Protein AF-A0A4U2ECN3-F1 (afdb_monomer)

Structure (mmCIF, N/CA/C/O backbone):
data_AF-A0A4U2ECN3-F1
#
_entry.id   AF-A0A4U2ECN3-F1
#
loop_
_atom_site.group_PDB
_atom_site.id
_atom_site.type_symbol
_atom_site.label_atom_id
_atom_site.label_alt_id
_atom_site.label_comp_id
_atom_site.label_asym_id
_atom_site.label_entity_id
_atom_site.label_seq_id
_atom_site.pdbx_PDB_ins_code
_atom_site.Cartn_x
_atom_site.Cartn_y
_atom_site.Cartn_z
_atom_site.occupancy
_atom_site.B_iso_or_equiv
_atom_site.auth_seq_id
_atom_site.auth_comp_id
_atom_site.auth_asym_id
_atom_site.auth_atom_id
_atom_site.pdbx_PDB_model_num
ATOM 1 N N . MET A 1 1 ? 74.979 29.745 -3.596 1.00 31.25 1 MET A N 1
ATOM 2 C CA . MET A 1 1 ? 74.122 30.953 -3.671 1.00 31.25 1 MET A CA 1
ATOM 3 C C . MET A 1 1 ? 73.117 30.755 -4.793 1.00 31.25 1 MET A C 1
ATOM 5 O O . MET A 1 1 ? 73.526 30.569 -5.924 1.00 31.25 1 MET A O 1
ATOM 9 N N . LYS A 1 2 ? 71.854 30.527 -4.416 1.00 28.97 2 LYS A N 1
ATOM 10 C CA . LYS A 1 2 ? 70.699 31.425 -4.643 1.00 28.97 2 LYS A CA 1
ATOM 11 C C . LYS A 1 2 ? 70.039 31.197 -6.013 1.00 28.97 2 LYS A C 1
ATOM 13 O O . LYS A 1 2 ? 70.535 31.645 -7.031 1.00 28.97 2 LYS A O 1
ATOM 18 N N . THR A 1 3 ? 69.027 30.326 -6.044 1.00 40.88 3 THR A N 1
ATOM 19 C CA . THR A 1 3 ? 67.584 30.678 -6.049 1.00 40.88 3 THR A CA 1
ATOM 20 C C . THR A 1 3 ? 67.159 31.449 -7.289 1.00 40.88 3 THR A C 1
ATOM 22 O O . THR A 1 3 ? 67.444 32.640 -7.377 1.00 40.88 3 THR A O 1
ATOM 25 N N . LYS A 1 4 ? 66.391 30.783 -8.158 1.00 36.22 4 LYS A N 1
ATOM 26 C CA . LYS A 1 4 ? 65.124 31.260 -8.740 1.00 36.22 4 LYS A CA 1
ATOM 27 C C . LYS A 1 4 ? 64.645 30.231 -9.764 1.00 36.22 4 LYS A C 1
ATOM 29 O O . LYS A 1 4 ? 65.172 30.183 -10.861 1.00 36.22 4 LYS A O 1
ATOM 34 N N . SER A 1 5 ? 63.704 29.396 -9.337 1.00 35.25 5 SER A N 1
ATOM 35 C CA . SER A 1 5 ? 62.614 28.838 -10.152 1.00 35.25 5 SER A CA 1
ATOM 36 C C . SER A 1 5 ? 61.698 28.072 -9.202 1.00 35.25 5 SER A C 1
ATOM 38 O O . SER A 1 5 ? 61.620 26.851 -9.197 1.00 35.25 5 SER A O 1
ATOM 40 N N . LEU A 1 6 ? 61.077 28.831 -8.303 1.00 42.25 6 LEU A N 1
ATOM 41 C CA . LEU A 1 6 ? 59.867 28.427 -7.607 1.00 42.25 6 LEU A CA 1
ATOM 42 C C . LEU A 1 6 ? 58.806 29.428 -8.062 1.00 42.25 6 LEU A C 1
ATOM 44 O O . LEU A 1 6 ? 59.122 30.612 -8.188 1.00 42.25 6 LEU A O 1
ATOM 48 N N . ILE A 1 7 ? 57.576 28.948 -8.227 1.00 46.00 7 ILE A N 1
ATOM 49 C CA . ILE A 1 7 ? 56.380 29.683 -8.662 1.00 46.00 7 ILE A CA 1
ATOM 50 C C . ILE A 1 7 ? 56.264 29.759 -10.191 1.00 46.00 7 ILE A C 1
ATOM 52 O O . ILE A 1 7 ? 56.734 30.699 -10.813 1.00 46.00 7 ILE A O 1
ATOM 56 N N . ILE A 1 8 ? 55.678 28.713 -10.780 1.00 40.59 8 ILE A N 1
ATOM 57 C CA . ILE A 1 8 ? 54.513 28.708 -11.695 1.00 40.59 8 ILE A CA 1
ATOM 58 C C . ILE A 1 8 ? 54.274 27.216 -11.994 1.00 40.59 8 ILE A C 1
ATOM 60 O O . ILE A 1 8 ? 54.679 26.706 -13.024 1.00 40.59 8 ILE A O 1
ATOM 64 N N . PHE A 1 9 ? 53.739 26.460 -11.031 1.00 38.44 9 PHE A N 1
ATOM 65 C CA . PHE A 1 9 ? 53.219 25.098 -11.273 1.00 38.44 9 PHE A CA 1
ATOM 66 C C . PHE A 1 9 ? 52.213 24.686 -10.186 1.00 38.44 9 PHE A C 1
ATOM 68 O O . PHE A 1 9 ? 52.153 23.540 -9.760 1.00 38.44 9 PHE A O 1
ATOM 75 N N . SER A 1 10 ? 51.423 25.642 -9.691 1.00 40.81 10 SER A N 1
ATOM 76 C CA . SER A 1 10 ? 50.439 25.378 -8.630 1.00 40.81 10 SER A CA 1
ATOM 77 C C . SER A 1 10 ? 49.093 26.070 -8.843 1.00 40.81 10 SER A C 1
ATOM 79 O O . SER A 1 10 ? 48.344 26.243 -7.890 1.00 40.81 10 SER A O 1
ATOM 81 N N . THR A 1 11 ? 48.762 26.465 -10.074 1.00 39.91 11 THR A N 1
ATOM 82 C CA . THR A 1 11 ? 47.461 27.091 -10.385 1.00 39.91 11 THR A CA 1
ATOM 83 C C . THR A 1 11 ? 46.697 26.424 -11.527 1.00 39.91 11 THR A C 1
ATOM 85 O O . THR A 1 11 ? 45.635 26.913 -11.890 1.00 39.91 11 THR A O 1
ATOM 88 N N . LEU A 1 12 ? 47.170 25.288 -12.059 1.00 36.94 12 LEU A N 1
ATOM 89 C CA . LEU A 1 12 ? 46.454 24.560 -13.120 1.00 36.94 12 LEU A CA 1
ATOM 90 C C . LEU A 1 12 ? 45.978 23.151 -12.731 1.00 36.94 12 LEU A C 1
ATOM 92 O O . LEU A 1 12 ? 45.311 22.502 -13.527 1.00 36.94 12 LEU A O 1
ATOM 96 N N . SER A 1 13 ? 46.248 22.698 -11.503 1.00 35.69 13 SER A N 1
ATOM 97 C CA . SER A 1 13 ? 45.823 21.367 -11.026 1.00 35.69 13 SER A CA 1
ATOM 98 C C . SER A 1 13 ? 44.710 21.405 -9.975 1.00 35.69 13 SER A C 1
ATOM 100 O O . SER A 1 13 ? 44.206 20.359 -9.585 1.00 35.69 13 SER A O 1
ATOM 102 N N . THR A 1 14 ? 44.280 22.590 -9.536 1.00 37.72 14 THR A N 1
ATOM 103 C CA . THR A 1 14 ? 43.125 22.771 -8.634 1.00 37.72 14 THR A CA 1
ATOM 104 C C . THR A 1 14 ? 41.839 23.171 -9.362 1.00 37.72 14 THR A C 1
ATOM 106 O O . THR A 1 14 ? 40.775 23.134 -8.757 1.00 37.72 14 THR A O 1
ATOM 109 N N . ALA A 1 15 ? 41.900 23.482 -10.662 1.00 37.03 15 ALA A N 1
ATOM 110 C CA . ALA A 1 15 ? 40.718 23.807 -11.469 1.00 37.03 15 ALA A CA 1
ATOM 111 C C . ALA A 1 15 ? 40.037 22.575 -12.105 1.00 37.03 15 ALA A C 1
ATOM 113 O O . ALA A 1 15 ? 38.880 22.659 -12.495 1.00 37.03 15 ALA A O 1
ATOM 114 N N . LEU A 1 16 ? 40.715 21.422 -12.163 1.00 38.41 16 LEU A N 1
ATOM 115 C CA . LEU A 1 16 ? 40.164 20.160 -12.694 1.00 38.41 16 LEU A CA 1
ATOM 116 C C . LEU A 1 16 ? 39.694 19.182 -11.602 1.00 38.41 16 LEU A C 1
ATOM 118 O O . LEU A 1 16 ? 39.238 18.089 -11.912 1.00 38.41 16 LEU A O 1
ATOM 122 N N . ALA A 1 17 ? 39.776 19.579 -10.328 1.00 39.16 17 ALA A N 1
ATOM 123 C CA . ALA A 1 17 ? 39.311 18.785 -9.187 1.00 39.16 17 ALA A CA 1
ATOM 124 C C . ALA A 1 17 ? 38.028 19.339 -8.529 1.00 39.16 17 ALA A C 1
ATOM 126 O O . ALA A 1 17 ? 37.612 18.835 -7.490 1.00 39.16 17 ALA A O 1
ATOM 127 N N . LEU A 1 18 ? 37.391 20.363 -9.116 1.00 34.75 18 LEU A N 1
ATOM 128 C CA . LEU A 1 18 ? 36.129 20.938 -8.619 1.00 34.75 18 LEU A CA 1
ATOM 129 C C . LEU A 1 18 ? 35.032 21.113 -9.686 1.00 34.75 18 LEU A C 1
ATOM 131 O O . LEU A 1 18 ? 33.980 21.671 -9.392 1.00 34.75 18 LEU A O 1
ATOM 135 N N . SER A 1 19 ? 35.206 20.583 -10.898 1.00 38.66 19 SER A N 1
ATOM 136 C CA . SER A 1 19 ? 34.122 20.469 -11.882 1.00 38.66 19 SER A CA 1
ATOM 137 C C . SER A 1 19 ? 33.488 19.076 -11.797 1.00 38.66 19 SER A C 1
ATOM 139 O O . SER A 1 19 ? 33.860 18.169 -12.538 1.00 38.66 19 SER A O 1
ATOM 141 N N . GLY A 1 20 ? 32.570 18.887 -10.851 1.00 32.03 20 GLY A N 1
ATOM 142 C CA . GLY A 1 20 ? 31.815 17.632 -10.729 1.00 32.03 20 GLY A CA 1
ATOM 143 C C . GLY A 1 20 ? 30.783 17.601 -9.605 1.00 32.03 20 GLY A C 1
ATOM 144 O O . GLY A 1 20 ? 29.829 16.838 -9.679 1.00 32.03 20 GLY A O 1
ATOM 145 N N . CYS A 1 21 ? 30.912 18.476 -8.607 1.00 40.09 21 CYS A N 1
ATOM 146 C CA . CYS A 1 21 ? 29.888 18.693 -7.592 1.00 40.09 21 CYS A CA 1
ATOM 147 C C . CYS A 1 21 ? 29.528 20.179 -7.572 1.00 40.09 21 CYS A C 1
ATOM 149 O O . CYS A 1 21 ? 30.417 21.016 -7.462 1.00 40.09 21 CYS A O 1
ATOM 151 N N . THR A 1 22 ? 28.227 20.474 -7.636 1.00 28.53 22 THR A N 1
ATOM 152 C CA . THR A 1 22 ? 27.575 21.797 -7.781 1.00 28.53 22 THR A CA 1
ATOM 153 C C . THR A 1 22 ? 27.417 22.180 -9.263 1.00 28.53 22 THR A C 1
ATOM 155 O O . THR A 1 22 ? 28.379 22.469 -9.953 1.00 28.53 22 THR A O 1
ATOM 158 N N . SER A 1 23 ? 26.241 22.093 -9.883 1.00 29.02 23 SER A N 1
ATOM 159 C CA . SER A 1 23 ? 24.933 22.573 -9.434 1.00 29.02 23 SER A CA 1
ATOM 160 C C . SER A 1 23 ? 23.792 21.834 -10.167 1.00 29.02 23 SER A C 1
ATOM 162 O O . SER A 1 23 ? 23.566 22.041 -11.349 1.00 29.02 23 SER A O 1
ATOM 164 N N . MET A 1 24 ? 23.029 20.999 -9.452 1.00 28.64 24 MET A N 1
ATOM 165 C CA . MET A 1 24 ? 21.654 20.602 -9.838 1.00 28.64 24 MET A CA 1
ATOM 166 C C . MET A 1 24 ? 20.601 21.460 -9.108 1.00 28.64 24 MET A C 1
ATOM 168 O O . MET A 1 24 ? 19.466 21.048 -8.900 1.00 28.64 24 MET A O 1
ATOM 172 N N . PHE A 1 25 ? 20.983 22.657 -8.664 1.00 34.50 25 PHE A N 1
ATOM 173 C CA . PHE A 1 25 ? 20.120 23.551 -7.892 1.00 34.50 25 PHE A CA 1
ATOM 174 C C . PHE A 1 25 ? 20.215 24.983 -8.414 1.00 34.50 25 PHE A C 1
ATOM 176 O O . PHE A 1 25 ? 20.472 25.911 -7.661 1.00 34.50 25 PHE A O 1
ATOM 183 N N . THR A 1 26 ? 20.017 25.171 -9.716 1.00 28.81 26 THR A N 1
ATOM 184 C CA . THR A 1 26 ? 19.696 26.486 -10.283 1.00 28.81 26 THR A CA 1
ATOM 185 C C . THR A 1 26 ? 18.839 26.307 -11.532 1.00 28.81 26 THR A C 1
ATOM 187 O O . THR A 1 26 ? 19.345 25.860 -12.555 1.00 28.81 26 THR A O 1
ATOM 190 N N . GLY A 1 27 ? 17.567 26.704 -11.444 1.00 28.81 27 GLY A N 1
ATOM 191 C CA . GLY A 1 27 ? 16.705 26.959 -12.601 1.00 28.81 27 GLY A CA 1
ATOM 192 C C . GLY A 1 27 ? 15.822 25.785 -13.015 1.00 28.81 27 GLY A C 1
ATOM 193 O O . GLY A 1 27 ? 16.289 24.861 -13.665 1.00 28.81 27 GLY A O 1
ATOM 194 N N . THR A 1 28 ? 14.524 25.901 -12.709 1.00 30.52 28 THR A N 1
ATOM 195 C CA . THR A 1 28 ? 13.428 24.982 -13.076 1.00 30.52 28 THR A CA 1
ATOM 196 C C . THR A 1 28 ? 13.535 23.606 -12.419 1.00 30.52 28 THR A C 1
ATOM 198 O O . THR A 1 28 ? 14.411 22.804 -12.719 1.00 30.52 28 THR A O 1
ATOM 201 N N . PHE A 1 29 ? 12.618 23.307 -11.495 1.00 34.88 29 PHE A N 1
ATOM 202 C CA . PHE A 1 29 ? 12.344 21.917 -11.157 1.00 34.88 29 PHE A CA 1
ATOM 203 C C . PHE A 1 29 ? 11.930 21.251 -12.469 1.00 34.88 29 PHE A C 1
ATOM 205 O O . PHE A 1 29 ? 10.859 21.568 -12.978 1.00 34.88 29 PHE A O 1
ATOM 212 N N . GLY A 1 30 ? 12.792 20.394 -13.023 1.00 43.12 30 GLY A N 1
ATOM 213 C CA . GLY A 1 30 ? 12.403 19.511 -14.115 1.00 43.12 30 GLY A CA 1
ATOM 214 C C . GLY A 1 30 ? 11.075 18.854 -13.775 1.00 43.12 30 GLY A C 1
ATOM 215 O O . GLY A 1 30 ? 10.840 18.558 -12.589 1.00 43.12 30 GLY A O 1
ATOM 216 N N . THR A 1 31 ? 10.192 18.709 -14.764 1.00 54.28 31 THR A N 1
ATOM 217 C CA . THR A 1 31 ? 8.839 18.191 -14.533 1.00 54.28 31 THR A CA 1
ATOM 218 C C . THR A 1 31 ? 8.907 16.874 -13.740 1.00 54.28 31 THR A C 1
ATOM 220 O O . THR A 1 31 ? 9.920 16.167 -13.729 1.00 54.28 31 THR A O 1
ATOM 223 N N . THR A 1 32 ? 7.848 16.517 -13.013 1.00 56.06 32 THR A N 1
ATOM 224 C CA . THR A 1 32 ? 7.778 15.242 -12.267 1.00 56.06 32 THR A CA 1
ATOM 225 C C . THR A 1 32 ? 8.145 14.025 -13.135 1.00 56.06 32 THR A C 1
ATOM 227 O O . THR A 1 32 ? 8.680 13.028 -12.637 1.00 56.06 32 THR A O 1
ATOM 230 N N . THR A 1 33 ? 7.969 14.163 -14.443 1.00 54.19 33 THR A N 1
ATOM 231 C CA . THR A 1 33 ? 8.369 13.231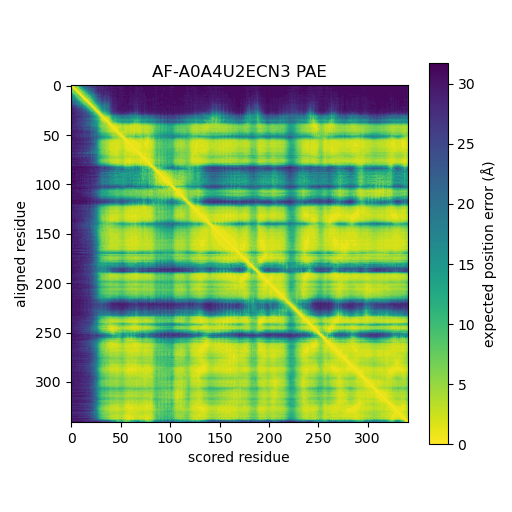 -15.486 1.00 54.19 33 THR A CA 1
ATOM 232 C C . THR A 1 33 ? 9.873 13.192 -15.747 1.00 54.19 33 THR A C 1
ATOM 234 O O . THR A 1 33 ? 10.441 12.100 -15.695 1.00 54.19 33 THR A O 1
ATOM 237 N N . GLU A 1 34 ? 10.545 14.342 -15.908 1.00 52.38 34 GLU A N 1
ATOM 238 C CA . GLU A 1 34 ? 12.015 14.413 -16.012 1.00 52.38 34 GLU A CA 1
ATOM 239 C C . GLU A 1 34 ? 12.662 13.683 -14.833 1.00 52.38 34 GLU A C 1
ATOM 241 O O . GLU A 1 34 ? 13.563 12.867 -14.997 1.00 52.38 34 GLU A O 1
ATOM 246 N N . ARG A 1 35 ? 12.141 13.889 -13.617 1.00 59.31 35 ARG A N 1
ATOM 247 C CA . ARG A 1 35 ? 12.646 13.211 -12.411 1.00 59.31 35 ARG A CA 1
ATOM 248 C C . ARG A 1 35 ? 12.380 11.709 -12.396 1.00 59.31 35 ARG A C 1
ATOM 250 O O . ARG A 1 35 ? 13.142 10.984 -11.764 1.00 59.31 35 ARG A O 1
ATOM 257 N N . THR A 1 36 ? 11.309 11.241 -13.025 1.00 61.91 36 THR A N 1
ATOM 258 C CA . THR A 1 36 ? 10.987 9.809 -13.083 1.00 61.91 36 THR A CA 1
ATOM 259 C C . THR A 1 36 ? 11.919 9.092 -14.060 1.00 61.91 36 THR A C 1
ATOM 261 O O . THR A 1 36 ? 12.448 8.037 -13.726 1.00 61.91 36 THR A O 1
ATOM 264 N N . MET A 1 37 ? 12.204 9.703 -15.214 1.00 60.62 37 MET A N 1
ATOM 265 C CA . MET A 1 37 ? 13.125 9.147 -16.211 1.00 60.62 37 MET A CA 1
ATOM 266 C C . MET A 1 37 ? 14.601 9.276 -15.809 1.00 60.62 37 MET A C 1
ATOM 268 O O . MET A 1 37 ? 15.372 8.341 -16.004 1.00 60.62 37 MET A O 1
ATOM 272 N N . LEU A 1 38 ? 15.006 10.398 -15.200 1.00 58.03 38 LEU A N 1
ATOM 273 C CA . LEU A 1 38 ? 16.389 10.622 -14.746 1.00 58.03 38 LEU A CA 1
ATOM 274 C C . LEU A 1 38 ? 16.819 9.681 -13.608 1.00 58.03 38 LEU A C 1
ATOM 276 O O . LEU A 1 38 ? 18.013 9.526 -13.372 1.00 58.03 38 LEU A O 1
ATOM 280 N N . ASN A 1 39 ? 15.862 9.065 -12.909 1.00 69.62 39 ASN A N 1
ATOM 281 C CA . ASN A 1 39 ? 16.106 8.099 -11.836 1.00 69.62 39 ASN A CA 1
ATOM 282 C C . ASN A 1 39 ? 15.745 6.662 -12.251 1.00 69.62 39 ASN A C 1
ATOM 284 O O . ASN A 1 39 ? 15.401 5.856 -11.387 1.00 69.62 39 ASN A O 1
ATOM 288 N N . ALA A 1 40 ? 15.766 6.360 -13.553 1.00 82.00 40 ALA A N 1
ATOM 289 C CA . ALA A 1 40 ? 15.573 5.004 -14.051 1.00 82.00 40 ALA A CA 1
ATOM 290 C C . ALA A 1 40 ? 16.669 4.059 -13.530 1.00 82.00 40 ALA A C 1
ATOM 292 O O . ALA A 1 40 ? 17.853 4.401 -13.556 1.00 82.00 40 ALA A O 1
ATOM 293 N N . GLU A 1 41 ? 16.276 2.866 -13.086 1.00 86.88 41 GLU A N 1
ATOM 294 C CA . GLU A 1 41 ? 17.181 1.855 -12.523 1.00 86.88 41 GLU A CA 1
ATOM 295 C C . GLU A 1 41 ? 17.118 0.535 -13.309 1.00 86.88 41 GLU A C 1
ATOM 297 O O . GLU A 1 41 ? 16.076 0.228 -13.898 1.00 86.88 41 GLU A O 1
ATOM 302 N N . PRO A 1 42 ? 18.210 -0.253 -13.338 1.00 86.25 42 PRO A N 1
ATOM 303 C CA . PRO A 1 42 ? 18.187 -1.581 -13.945 1.00 86.25 42 PRO A CA 1
ATOM 304 C C . PRO A 1 42 ? 17.255 -2.497 -13.165 1.00 86.25 42 PRO A C 1
ATOM 306 O O . PRO A 1 42 ? 17.333 -2.555 -11.939 1.00 86.25 42 PRO A O 1
ATOM 309 N N . PHE A 1 43 ? 16.401 -3.246 -13.862 1.00 87.25 43 PHE A N 1
ATOM 310 C CA . PHE A 1 43 ? 15.572 -4.257 -13.209 1.00 87.25 43 PHE A CA 1
ATOM 311 C C . PHE A 1 43 ? 16.396 -5.447 -12.687 1.00 87.25 43 PHE A C 1
ATOM 313 O O . PHE A 1 43 ? 16.009 -6.037 -11.685 1.00 87.25 43 PHE A O 1
ATOM 320 N N . GLU A 1 44 ? 17.545 -5.773 -13.288 1.00 85.56 44 GLU A N 1
ATOM 321 C CA . GLU A 1 44 ? 18.382 -6.905 -12.845 1.00 85.56 44 GLU A CA 1
ATOM 322 C C . GLU A 1 44 ? 18.775 -6.835 -11.352 1.00 85.56 44 GLU A C 1
ATOM 324 O O . GLU A 1 44 ? 18.811 -7.860 -10.678 1.00 85.56 44 GLU A O 1
ATOM 329 N N . ASP A 1 45 ? 18.959 -5.627 -10.801 1.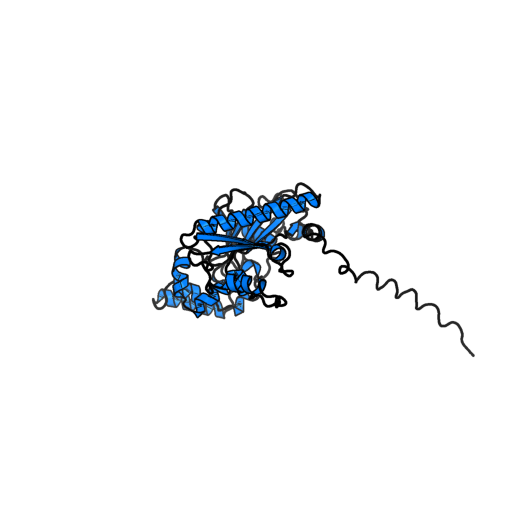00 84.44 45 ASP A N 1
ATOM 330 C CA . ASP A 1 45 ? 19.271 -5.394 -9.378 1.00 84.44 45 ASP A CA 1
ATOM 331 C C . ASP A 1 45 ? 18.094 -5.732 -8.435 1.00 84.44 45 ASP A C 1
ATOM 333 O O . ASP A 1 45 ? 18.240 -5.797 -7.205 1.00 84.44 45 ASP A O 1
ATOM 337 N N . TYR A 1 46 ? 16.910 -5.928 -9.014 1.00 85.75 46 TYR A N 1
ATOM 338 C CA . TYR A 1 46 ? 15.651 -6.215 -8.339 1.00 85.75 46 TYR A CA 1
ATOM 339 C C . TYR A 1 46 ? 15.080 -7.600 -8.674 1.00 85.75 46 TYR A C 1
ATOM 341 O O . TYR A 1 46 ? 14.073 -8.001 -8.083 1.00 85.75 46 TYR A O 1
ATOM 349 N N . ASP A 1 47 ? 15.713 -8.338 -9.588 1.00 84.31 47 ASP A N 1
ATOM 350 C CA . ASP A 1 47 ? 15.239 -9.634 -10.064 1.00 84.31 47 ASP A CA 1
ATOM 351 C C . ASP A 1 47 ? 15.638 -10.781 -9.123 1.00 84.31 47 ASP A C 1
ATOM 353 O O . ASP A 1 47 ? 16.636 -11.478 -9.329 1.00 84.31 47 ASP A O 1
ATOM 357 N N . LEU A 1 48 ? 14.808 -11.024 -8.104 1.00 84.19 48 LEU A N 1
ATOM 358 C CA . LEU A 1 48 ? 14.988 -12.172 -7.205 1.00 84.19 48 LEU A CA 1
ATOM 359 C C . LEU A 1 48 ? 14.620 -13.514 -7.856 1.00 84.19 48 LEU A C 1
ATOM 361 O O . LEU A 1 48 ? 14.917 -14.556 -7.276 1.00 84.19 48 LEU A O 1
ATOM 365 N N . ALA A 1 49 ? 13.962 -13.531 -9.022 1.00 79.38 49 ALA A N 1
ATOM 366 C CA . ALA A 1 49 ? 13.638 -14.785 -9.704 1.00 79.38 49 ALA A CA 1
ATOM 367 C C . ALA A 1 49 ? 14.892 -15.442 -10.300 1.00 79.38 49 ALA A C 1
ATOM 369 O O . ALA A 1 49 ? 14.933 -16.662 -10.466 1.00 79.38 49 ALA A O 1
ATOM 370 N N . SER A 1 50 ? 15.920 -14.637 -10.583 1.00 74.44 50 SER A N 1
ATOM 371 C CA . SER A 1 50 ? 17.220 -15.092 -11.079 1.00 74.44 50 SER A CA 1
ATOM 372 C C . SER A 1 50 ? 18.145 -15.670 -9.994 1.00 74.44 50 SER A C 1
ATOM 374 O O . SER A 1 50 ? 19.161 -16.294 -10.320 1.00 74.44 50 SER A O 1
ATOM 376 N N . GLU A 1 51 ? 17.812 -15.504 -8.706 1.00 77.38 51 GLU A N 1
ATOM 377 C CA . GLU A 1 51 ? 18.623 -16.021 -7.603 1.00 77.38 51 GLU A CA 1
ATOM 378 C C . GLU A 1 51 ? 18.591 -17.557 -7.544 1.00 77.38 51 GLU A C 1
ATOM 380 O O . GLU A 1 51 ? 17.542 -18.199 -7.578 1.00 77.38 51 GLU A O 1
ATOM 385 N N . THR A 1 52 ? 19.771 -18.170 -7.419 1.00 72.62 52 THR A N 1
ATOM 386 C CA . THR A 1 52 ? 19.924 -19.637 -7.457 1.00 72.62 52 THR A CA 1
ATOM 387 C C . THR A 1 52 ? 19.916 -20.291 -6.076 1.00 72.62 52 THR A C 1
ATOM 389 O O . THR A 1 52 ? 19.518 -21.449 -5.949 1.00 72.62 52 THR A O 1
ATOM 392 N N . ASP A 1 53 ? 20.319 -19.559 -5.035 1.00 76.69 53 ASP A N 1
ATOM 393 C CA . ASP A 1 53 ? 20.503 -20.103 -3.683 1.00 76.69 53 ASP A CA 1
ATOM 394 C C . ASP A 1 53 ? 19.218 -20.092 -2.839 1.00 76.69 53 ASP A C 1
ATOM 396 O O . ASP A 1 53 ? 19.076 -20.876 -1.895 1.00 76.69 53 ASP A O 1
ATOM 400 N N . TYR A 1 54 ? 18.273 -19.203 -3.148 1.00 79.12 54 TYR A N 1
ATOM 401 C CA . TYR A 1 54 ? 17.014 -19.091 -2.424 1.00 79.12 54 TYR A CA 1
ATOM 402 C C . TYR A 1 54 ? 15.907 -18.562 -3.333 1.00 79.12 54 TYR A C 1
ATOM 404 O O . TYR A 1 54 ? 15.976 -17.444 -3.827 1.00 79.12 54 TYR A O 1
ATOM 412 N N . LYS A 1 55 ? 14.850 -19.359 -3.518 1.00 84.50 55 LYS A N 1
ATOM 413 C CA . LYS A 1 55 ? 13.689 -18.942 -4.303 1.00 84.50 55 LYS A CA 1
ATOM 414 C C . LYS A 1 55 ? 12.734 -18.122 -3.436 1.00 84.50 55 LYS A C 1
ATOM 416 O O . LYS A 1 55 ? 12.080 -18.669 -2.541 1.00 84.50 55 LYS A O 1
ATOM 421 N N . HIS A 1 56 ? 12.669 -16.827 -3.721 1.00 88.44 56 HIS A N 1
ATOM 422 C CA . HIS A 1 56 ? 11.729 -15.893 -3.112 1.00 88.44 56 HIS A CA 1
ATOM 423 C C . HIS A 1 56 ? 10.307 -16.077 -3.654 1.00 88.44 56 HIS A C 1
ATOM 425 O O . HIS A 1 56 ? 10.117 -16.386 -4.833 1.00 88.44 56 HIS A O 1
ATOM 431 N N . SER A 1 57 ? 9.303 -15.867 -2.797 1.00 91.25 57 SER A N 1
ATOM 432 C CA . SER A 1 57 ? 7.899 -15.909 -3.217 1.00 91.25 57 SER A CA 1
ATOM 433 C C . SER A 1 57 ? 7.580 -14.767 -4.185 1.00 91.25 57 SER A C 1
ATOM 435 O O . SER A 1 57 ? 8.203 -13.703 -4.143 1.00 91.25 57 SER A O 1
ATOM 437 N N . ASP A 1 58 ? 6.552 -14.946 -5.011 1.00 91.12 58 ASP A N 1
ATOM 438 C CA . ASP A 1 58 ? 6.047 -13.895 -5.904 1.00 91.12 58 ASP A CA 1
ATOM 439 C C . ASP A 1 58 ? 5.663 -12.622 -5.131 1.00 91.12 58 ASP A C 1
ATOM 441 O O . ASP A 1 58 ? 5.893 -11.497 -5.581 1.00 91.12 58 ASP A O 1
ATOM 445 N N . ALA A 1 59 ? 5.128 -12.793 -3.916 1.00 93.44 59 ALA A N 1
ATOM 446 C CA . ALA A 1 59 ? 4.810 -11.680 -3.034 1.00 93.44 59 ALA A CA 1
ATOM 447 C C . ALA A 1 59 ? 6.072 -10.902 -2.628 1.00 93.44 59 ALA A C 1
ATOM 449 O O . ALA A 1 59 ? 6.065 -9.671 -2.620 1.00 93.44 59 ALA A O 1
ATOM 450 N N . MET A 1 60 ? 7.168 -11.602 -2.325 1.00 92.88 60 MET A N 1
ATOM 451 C CA . MET A 1 60 ? 8.432 -10.975 -1.946 1.00 92.88 60 MET A CA 1
ATOM 452 C C . MET A 1 60 ? 9.122 -10.277 -3.116 1.00 92.88 60 MET A C 1
ATOM 454 O O . MET A 1 60 ? 9.660 -9.186 -2.930 1.00 92.88 60 MET A O 1
ATOM 458 N N . GLN A 1 61 ? 9.042 -10.845 -4.319 1.00 91.44 61 GLN A N 1
ATOM 459 C CA . GLN A 1 61 ? 9.529 -10.214 -5.548 1.00 91.44 61 GLN A CA 1
ATOM 460 C C . GLN A 1 61 ? 8.840 -8.862 -5.791 1.00 91.44 61 GLN A C 1
ATOM 462 O O . GLN A 1 61 ? 9.503 -7.830 -5.924 1.00 91.44 61 GLN A O 1
ATOM 467 N N . LEU A 1 62 ? 7.503 -8.830 -5.740 1.00 92.69 62 LEU A N 1
ATOM 468 C CA . LEU A 1 62 ? 6.729 -7.590 -5.875 1.00 92.69 62 LEU A CA 1
ATOM 469 C C . LEU A 1 62 ? 7.002 -6.603 -4.727 1.00 92.69 62 LEU A C 1
ATOM 471 O O . LEU A 1 62 ? 7.137 -5.399 -4.950 1.00 92.69 62 LEU A O 1
ATOM 475 N N . ALA A 1 63 ? 7.117 -7.093 -3.492 1.00 93.00 63 ALA A N 1
ATOM 476 C CA . ALA A 1 63 ? 7.407 -6.259 -2.328 1.00 93.00 63 ALA A CA 1
ATOM 477 C C . ALA A 1 63 ? 8.804 -5.619 -2.396 1.00 93.00 63 ALA A C 1
ATOM 479 O O . ALA A 1 63 ? 8.970 -4.453 -2.016 1.00 93.00 63 ALA A O 1
ATOM 480 N N . TYR A 1 64 ? 9.805 -6.345 -2.902 1.00 92.19 64 TYR A N 1
ATOM 481 C CA . TYR A 1 64 ? 11.146 -5.809 -3.108 1.00 92.19 64 TYR A CA 1
ATOM 482 C C . TYR A 1 64 ? 11.137 -4.696 -4.154 1.00 92.19 64 TYR A C 1
ATOM 484 O O . TYR A 1 64 ? 11.686 -3.625 -3.898 1.00 92.19 64 TYR A O 1
ATOM 492 N N . LEU A 1 65 ? 10.424 -4.892 -5.263 1.00 90.75 65 LEU A N 1
ATOM 493 C CA . LEU A 1 65 ? 10.257 -3.874 -6.294 1.00 90.75 65 LEU A CA 1
ATOM 494 C C . LEU A 1 65 ? 9.614 -2.591 -5.755 1.00 90.75 65 LEU A C 1
ATOM 496 O O . LEU A 1 65 ? 10.146 -1.499 -5.932 1.00 90.75 65 LEU A O 1
ATOM 500 N N . VAL A 1 66 ? 8.508 -2.708 -5.019 1.00 92.00 66 VAL A N 1
ATOM 501 C CA . VAL A 1 66 ? 7.815 -1.543 -4.438 1.00 92.00 66 VAL A CA 1
ATOM 502 C C . VAL A 1 66 ? 8.677 -0.827 -3.395 1.00 92.00 66 VAL A C 1
ATOM 504 O O . VAL A 1 66 ? 8.653 0.403 -3.294 1.00 92.00 66 VAL A O 1
ATOM 507 N N . SER A 1 67 ? 9.418 -1.586 -2.586 1.00 90.94 67 SER A N 1
ATOM 508 C CA . SER A 1 67 ? 10.171 -1.033 -1.462 1.00 90.94 67 SER A CA 1
ATOM 509 C C . SER A 1 67 ? 11.576 -0.554 -1.806 1.00 90.94 67 SER A C 1
ATOM 511 O O . SER A 1 67 ? 12.120 0.291 -1.089 1.00 90.94 67 SER A O 1
ATOM 513 N N . ARG A 1 68 ? 12.172 -1.112 -2.863 1.00 89.94 68 ARG A N 1
ATOM 514 C CA . ARG A 1 68 ? 13.566 -0.918 -3.276 1.00 89.94 68 ARG A CA 1
ATOM 515 C C . ARG A 1 68 ? 14.567 -1.207 -2.154 1.00 89.94 68 ARG A C 1
ATOM 517 O O . ARG A 1 68 ? 15.577 -0.517 -1.988 1.00 89.94 68 ARG A O 1
ATOM 524 N N . LYS A 1 69 ? 14.263 -2.195 -1.306 1.00 89.81 69 LYS A N 1
ATOM 525 C CA . LYS A 1 69 ? 15.122 -2.615 -0.189 1.00 89.81 69 LYS A CA 1
ATOM 526 C C . LYS A 1 69 ? 15.331 -4.115 -0.206 1.00 89.81 69 LYS A C 1
ATOM 528 O O . LYS A 1 69 ? 14.384 -4.866 -0.003 1.00 89.81 69 LYS A O 1
ATOM 533 N N . ALA A 1 70 ? 16.593 -4.504 -0.388 1.00 88.44 70 ALA A N 1
ATOM 534 C CA . ALA A 1 70 ? 16.998 -5.896 -0.525 1.00 88.44 70 ALA A CA 1
ATOM 535 C C . ALA A 1 70 ? 16.406 -6.787 0.585 1.00 88.44 70 ALA A C 1
ATOM 537 O O . ALA A 1 70 ? 16.373 -6.354 1.753 1.00 88.44 70 ALA A O 1
ATOM 538 N N . PRO A 1 71 ? 15.991 -8.024 0.248 1.00 89.00 71 PRO A N 1
ATOM 539 C CA . PRO A 1 71 ? 15.335 -8.972 1.146 1.00 89.00 71 PRO A CA 1
ATOM 540 C C . PRO A 1 71 ? 16.333 -9.577 2.142 1.00 89.00 71 PRO A C 1
ATOM 542 O O . PRO A 1 71 ? 16.635 -10.762 2.137 1.00 89.00 71 PRO A O 1
ATOM 545 N N . THR A 1 72 ? 16.892 -8.751 3.024 1.00 85.50 72 THR A N 1
ATOM 546 C CA . THR A 1 72 ? 17.849 -9.195 4.041 1.00 85.50 72 THR A CA 1
ATOM 547 C C . THR A 1 72 ? 17.331 -8.897 5.439 1.00 85.50 72 THR A C 1
ATOM 549 O O . THR A 1 72 ? 16.720 -7.855 5.701 1.00 85.50 72 THR A O 1
ATOM 552 N N . LYS A 1 73 ? 17.626 -9.799 6.384 1.00 83.38 73 LYS A N 1
ATOM 553 C CA . LYS A 1 73 ? 17.290 -9.641 7.809 1.00 83.38 73 LYS A CA 1
ATOM 554 C C . LYS A 1 73 ? 15.793 -9.349 7.994 1.00 83.38 73 LYS A C 1
ATOM 556 O O . LYS A 1 73 ? 14.977 -10.173 7.618 1.00 83.38 73 LYS A O 1
ATOM 561 N N . SER A 1 74 ? 15.433 -8.196 8.562 1.00 80.19 74 SER A N 1
ATOM 562 C CA . SER A 1 74 ? 14.049 -7.791 8.842 1.00 80.19 74 SER A CA 1
ATOM 563 C C . SER A 1 74 ? 13.225 -7.438 7.604 1.00 80.19 74 SER A C 1
ATOM 565 O O . SER A 1 74 ? 12.016 -7.278 7.732 1.00 80.19 74 SER A O 1
ATOM 567 N N . ASN A 1 75 ? 13.860 -7.275 6.441 1.00 84.75 75 ASN A N 1
ATOM 568 C CA . ASN A 1 75 ? 13.168 -6.973 5.188 1.00 84.75 75 ASN A CA 1
ATOM 569 C C . ASN A 1 75 ? 12.865 -8.232 4.373 1.00 84.75 75 ASN A C 1
ATOM 571 O O . ASN A 1 75 ? 12.156 -8.141 3.383 1.00 84.75 75 ASN A O 1
ATOM 575 N N . ASP A 1 76 ? 13.392 -9.390 4.772 1.00 88.88 76 ASP A N 1
ATOM 576 C CA . ASP A 1 76 ? 13.046 -10.674 4.172 1.00 88.88 76 ASP A CA 1
ATOM 577 C C . ASP A 1 76 ? 11.711 -11.156 4.757 1.00 88.88 76 ASP A C 1
ATOM 579 O O . ASP A 1 76 ? 11.681 -11.817 5.800 1.00 88.88 76 ASP A O 1
ATOM 583 N N . LEU A 1 77 ? 10.595 -10.749 4.144 1.00 88.56 77 LEU A N 1
ATOM 584 C CA . LEU A 1 77 ? 9.265 -11.114 4.632 1.00 88.56 77 LEU A CA 1
ATOM 585 C C . LEU A 1 77 ? 8.963 -12.599 4.426 1.00 88.56 77 LEU A C 1
ATOM 587 O O . LEU A 1 77 ? 8.205 -13.142 5.219 1.00 88.56 77 LEU A O 1
ATOM 591 N N . ASP A 1 78 ? 9.590 -13.276 3.459 1.00 89.31 78 ASP A N 1
ATOM 592 C CA . ASP A 1 78 ? 9.431 -14.726 3.284 1.00 89.31 78 ASP A CA 1
ATOM 593 C C . ASP A 1 78 ? 9.933 -15.501 4.499 1.00 89.31 78 ASP A C 1
ATOM 595 O O . ASP A 1 78 ? 9.299 -16.456 4.947 1.00 89.31 78 ASP A O 1
ATOM 599 N N . ARG A 1 79 ? 11.058 -15.069 5.077 1.00 85.19 79 ARG A N 1
ATOM 600 C CA . ARG A 1 79 ? 11.622 -15.696 6.282 1.00 85.19 79 ARG A CA 1
ATOM 601 C C . ARG A 1 79 ? 11.050 -15.150 7.584 1.00 85.19 79 ARG A C 1
ATOM 603 O O . ARG A 1 79 ? 11.238 -15.765 8.633 1.00 85.19 79 ARG A O 1
ATOM 610 N N . ASN A 1 80 ? 10.380 -14.000 7.539 1.00 80.00 80 ASN A N 1
ATOM 611 C CA . ASN A 1 80 ? 9.874 -13.298 8.718 1.00 80.00 80 ASN A CA 1
ATOM 612 C C . ASN A 1 80 ? 8.390 -12.932 8.582 1.00 80.00 80 ASN A C 1
ATOM 614 O O . ASN A 1 80 ? 7.994 -11.853 9.018 1.00 80.00 80 ASN A O 1
ATOM 618 N N . VAL A 1 81 ? 7.570 -13.818 8.005 1.00 76.38 81 VAL A N 1
ATOM 619 C CA . VAL A 1 81 ? 6.130 -13.589 7.762 1.00 76.38 81 VAL A CA 1
ATOM 620 C C . VAL A 1 81 ? 5.390 -13.177 9.041 1.00 76.38 81 VAL A C 1
ATOM 622 O O . VAL A 1 81 ? 4.576 -12.259 8.995 1.00 76.38 81 VAL A O 1
ATOM 625 N N . ASP A 1 82 ? 5.738 -13.781 10.182 1.00 65.38 82 ASP A N 1
ATOM 626 C CA . ASP A 1 82 ? 5.155 -13.500 11.510 1.00 65.38 82 ASP A CA 1
ATOM 627 C C . ASP A 1 82 ? 5.933 -12.445 12.324 1.00 65.38 82 ASP A C 1
ATOM 629 O O . ASP A 1 82 ? 5.629 -12.151 13.486 1.00 65.38 82 ASP A O 1
ATOM 633 N N . GLY A 1 83 ? 6.972 -11.876 11.721 1.00 61.81 83 GLY A N 1
ATOM 634 C CA . GLY A 1 83 ? 7.703 -10.731 12.231 1.00 61.81 83 GLY A CA 1
ATOM 635 C C . GLY A 1 83 ? 9.051 -11.101 12.791 1.00 61.81 83 GLY A C 1
ATOM 636 O O . GLY A 1 83 ? 9.237 -12.140 13.428 1.00 61.81 83 GLY A O 1
ATOM 637 N N . TYR A 1 84 ? 10.005 -10.187 12.621 1.00 57.06 84 TYR A N 1
ATOM 638 C CA . TYR A 1 84 ? 11.257 -10.256 13.357 1.00 57.06 84 TYR A CA 1
ATOM 639 C C . TYR A 1 84 ? 10.975 -9.958 14.832 1.00 57.06 84 TYR A C 1
ATOM 641 O O . TYR A 1 84 ? 10.984 -8.813 15.285 1.00 57.06 84 TYR A O 1
ATOM 649 N N . THR A 1 85 ? 10.671 -10.997 15.597 1.00 52.88 85 THR A N 1
ATOM 650 C CA . THR A 1 85 ? 10.343 -10.856 17.010 1.00 52.88 85 THR A CA 1
ATOM 651 C C . THR A 1 85 ? 11.619 -10.940 17.840 1.00 52.88 85 THR A C 1
ATOM 653 O O . THR A 1 85 ? 12.264 -11.984 17.945 1.00 52.88 85 THR A O 1
ATOM 656 N N . ASN A 1 86 ? 11.998 -9.816 18.457 1.00 53.62 86 ASN A N 1
ATOM 657 C CA . ASN A 1 86 ? 12.945 -9.837 19.573 1.00 53.62 86 ASN A CA 1
ATOM 658 C C . ASN A 1 86 ? 12.367 -10.724 20.698 1.00 53.62 86 ASN A C 1
ATOM 660 O O . ASN A 1 86 ? 11.148 -10.896 20.789 1.00 53.62 86 ASN A O 1
ATOM 664 N N . VAL A 1 87 ? 13.215 -11.268 21.573 1.00 53.97 87 VAL A N 1
ATOM 665 C CA . VAL A 1 87 ? 12.815 -12.173 22.670 1.00 53.97 87 VAL A CA 1
ATOM 666 C C . VAL A 1 87 ? 11.677 -11.579 23.512 1.00 53.97 87 VAL A C 1
ATOM 668 O O . VAL A 1 87 ? 10.777 -12.307 23.921 1.00 53.97 87 VAL A O 1
ATOM 671 N N . SER A 1 88 ? 11.658 -10.255 23.701 1.00 53.59 88 SER A N 1
ATOM 672 C CA . SER A 1 88 ? 10.591 -9.543 24.416 1.00 53.59 88 SER A CA 1
ATOM 673 C C . SER A 1 88 ? 9.223 -9.632 23.732 1.00 53.59 88 SER A C 1
ATOM 675 O O . SER A 1 88 ? 8.234 -9.900 24.404 1.00 53.59 88 SER A O 1
ATOM 677 N N . VAL A 1 89 ? 9.149 -9.476 22.407 1.00 58.56 89 VAL A N 1
ATOM 678 C CA . VAL A 1 89 ? 7.880 -9.594 21.667 1.00 58.56 89 VAL A CA 1
ATOM 679 C C . VAL A 1 89 ? 7.411 -11.040 21.625 1.00 58.56 89 VAL A C 1
ATOM 681 O O . VAL A 1 89 ? 6.220 -11.277 21.785 1.00 58.56 89 VAL A O 1
ATOM 684 N N . ARG A 1 90 ? 8.326 -12.014 21.518 1.00 60.47 90 ARG A N 1
ATOM 685 C CA . ARG A 1 90 ? 7.967 -13.437 21.659 1.00 60.47 90 ARG A CA 1
ATOM 686 C C . ARG A 1 90 ? 7.399 -13.742 23.037 1.00 60.47 90 ARG A C 1
ATOM 688 O O . ARG A 1 90 ? 6.416 -14.463 23.133 1.00 60.47 90 ARG A O 1
ATOM 695 N N . ALA A 1 91 ? 7.989 -13.180 24.091 1.00 60.09 91 ALA A N 1
ATOM 696 C CA . ALA A 1 91 ? 7.489 -13.340 25.451 1.00 60.09 91 ALA A CA 1
ATOM 697 C C . ALA A 1 91 ? 6.092 -12.723 25.614 1.00 60.09 91 ALA A C 1
ATOM 699 O O . ALA A 1 91 ? 5.221 -13.359 26.199 1.00 60.09 91 ALA A O 1
ATOM 700 N N . THR A 1 92 ? 5.838 -11.538 25.048 1.00 64.88 92 THR A N 1
ATOM 701 C CA . THR A 1 92 ? 4.502 -10.924 25.090 1.00 64.88 92 THR A CA 1
ATOM 702 C C . THR A 1 92 ? 3.488 -11.653 24.213 1.00 64.88 92 THR A C 1
ATOM 704 O O . THR A 1 92 ? 2.363 -11.855 24.647 1.00 64.88 92 THR A O 1
ATOM 707 N N . GLN A 1 93 ? 3.865 -12.113 23.018 1.00 65.56 93 GLN A N 1
ATOM 708 C CA . GLN A 1 93 ? 3.012 -12.957 22.176 1.00 65.56 93 GLN A CA 1
ATOM 709 C C . GLN A 1 93 ? 2.676 -14.274 22.886 1.00 65.56 93 GLN A C 1
ATOM 711 O O . GLN A 1 93 ? 1.512 -14.650 22.936 1.00 65.56 93 GLN A O 1
ATOM 716 N N . ALA A 1 94 ? 3.659 -14.937 23.503 1.00 63.12 94 ALA A N 1
ATOM 717 C CA . ALA A 1 94 ? 3.444 -16.148 24.292 1.00 63.12 94 ALA A CA 1
ATOM 718 C C . ALA A 1 94 ? 2.548 -15.887 25.513 1.00 63.12 94 ALA A C 1
ATOM 720 O O . ALA A 1 94 ? 1.651 -16.680 25.793 1.00 63.12 94 ALA A O 1
ATOM 721 N N . ALA A 1 95 ? 2.739 -14.759 26.205 1.00 62.91 95 ALA A N 1
ATOM 722 C CA . ALA A 1 95 ? 1.876 -14.335 27.302 1.00 62.91 95 ALA A CA 1
ATOM 723 C C . ALA A 1 95 ? 0.446 -14.043 26.824 1.00 62.91 95 ALA A C 1
ATOM 725 O O . ALA A 1 95 ? -0.498 -14.471 27.475 1.00 62.91 95 ALA A O 1
ATOM 726 N N . ASN A 1 96 ? 0.273 -13.391 25.672 1.00 64.62 96 ASN A N 1
ATOM 727 C CA . ASN A 1 96 ? -1.035 -13.129 25.071 1.00 64.62 96 ASN A CA 1
ATOM 728 C C . ASN A 1 96 ? -1.726 -14.431 24.642 1.00 64.62 96 ASN A C 1
ATOM 730 O O . ASN A 1 96 ? -2.908 -14.602 24.913 1.00 64.62 96 ASN A O 1
ATOM 734 N N . VAL A 1 97 ? -1.002 -15.379 24.037 1.00 66.81 97 VAL A N 1
ATOM 735 C CA . VAL A 1 97 ? -1.531 -16.710 23.688 1.00 66.81 97 VAL A CA 1
ATOM 736 C C . VAL A 1 97 ? -1.960 -17.465 24.946 1.00 66.81 97 VAL A C 1
ATOM 738 O O . VAL A 1 97 ? -3.064 -18.005 24.990 1.00 66.81 97 VAL A O 1
ATOM 741 N N . ALA A 1 98 ? -1.134 -17.459 25.995 1.00 63.34 98 ALA A N 1
ATOM 742 C CA . ALA A 1 98 ? -1.481 -18.059 27.280 1.00 63.34 98 ALA A CA 1
ATOM 743 C C . ALA A 1 98 ? -2.675 -17.349 27.945 1.00 63.34 98 ALA A C 1
ATOM 745 O O . ALA A 1 98 ? -3.535 -18.006 28.526 1.00 63.34 98 ALA A O 1
ATOM 746 N N . ALA A 1 99 ? -2.776 -16.025 27.833 1.00 62.41 99 ALA A N 1
ATOM 747 C CA . ALA A 1 99 ? -3.882 -15.238 28.368 1.00 62.41 99 ALA A CA 1
ATOM 748 C C . ALA A 1 99 ? -5.207 -15.521 27.641 1.00 62.41 99 ALA A C 1
ATOM 750 O O . ALA A 1 99 ? -6.236 -15.714 28.287 1.00 62.41 99 ALA A O 1
ATOM 751 N N . VAL A 1 100 ? -5.179 -15.639 26.309 1.00 72.75 100 VAL A N 1
ATOM 752 C CA . VAL A 1 100 ? -6.338 -16.064 25.504 1.00 72.75 100 VAL A CA 1
ATOM 753 C C . VAL A 1 100 ? -6.756 -17.486 25.869 1.00 72.75 100 VAL A C 1
ATOM 755 O O . VAL A 1 100 ? -7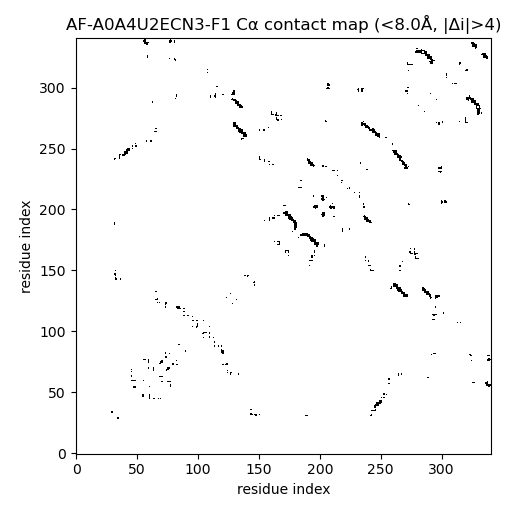.933 -17.739 26.117 1.00 72.75 100 VAL A O 1
ATOM 758 N N . ALA A 1 101 ? -5.795 -18.406 25.988 1.00 72.00 101 ALA A N 1
ATOM 759 C CA . ALA A 1 101 ? -6.060 -19.788 26.385 1.00 72.00 101 ALA A CA 1
ATOM 760 C C . ALA A 1 101 ? -6.605 -19.910 27.822 1.00 72.00 101 ALA A C 1
ATOM 762 O O . ALA A 1 101 ? -7.365 -20.828 28.117 1.00 72.00 101 ALA A O 1
ATOM 763 N N . THR A 1 102 ? -6.247 -18.978 28.711 1.00 72.00 102 THR A N 1
ATOM 764 C CA . THR A 1 102 ? -6.719 -18.917 30.107 1.00 72.00 102 THR A CA 1
ATOM 765 C C . THR A 1 102 ? -7.935 -18.007 30.298 1.00 72.00 102 THR A C 1
ATOM 767 O O . THR A 1 102 ? -8.303 -17.716 31.433 1.00 72.00 102 THR A O 1
ATOM 770 N N . THR A 1 103 ? -8.596 -17.578 29.214 1.00 66.75 103 THR A N 1
ATOM 771 C CA . THR A 1 103 ? -9.781 -16.689 29.182 1.00 66.75 103 THR A CA 1
ATOM 772 C C . THR A 1 103 ? -9.576 -15.271 29.732 1.00 66.75 103 THR A C 1
ATOM 774 O O . THR A 1 103 ? -10.525 -14.494 29.798 1.00 66.75 103 THR A O 1
ATOM 777 N N . THR A 1 104 ? -8.350 -14.899 30.101 1.00 71.25 104 THR A N 1
ATOM 778 C CA . THR A 1 104 ? -8.049 -13.598 30.720 1.00 71.25 104 THR A CA 1
ATOM 779 C C . THR A 1 104 ? -7.988 -12.449 29.709 1.00 71.25 104 THR A C 1
ATOM 781 O O . THR A 1 104 ? -8.218 -11.303 30.088 1.00 71.25 104 THR A O 1
ATOM 784 N N . LEU A 1 105 ? -7.744 -12.740 28.426 1.00 71.94 105 LEU A N 1
ATOM 785 C CA . LEU A 1 105 ? -7.846 -11.791 27.311 1.00 71.94 105 LEU A CA 1
ATOM 786 C C . LEU A 1 105 ? -8.698 -12.379 26.186 1.00 71.94 105 LEU A C 1
ATOM 788 O O . LEU A 1 105 ? -8.595 -13.563 25.877 1.00 71.94 105 LEU A O 1
ATOM 792 N N . ASN A 1 106 ? -9.508 -11.550 25.526 1.00 81.75 106 ASN A N 1
ATOM 793 C CA . ASN A 1 106 ? -10.170 -11.966 24.288 1.00 81.75 106 ASN A CA 1
ATOM 794 C C . ASN A 1 106 ? -9.220 -11.818 23.070 1.00 81.75 106 ASN A C 1
ATOM 796 O O . ASN A 1 106 ? -8.232 -11.080 23.150 1.00 81.75 106 ASN A O 1
ATOM 800 N N . PRO A 1 107 ? -9.492 -12.492 21.932 1.00 77.88 107 PRO A N 1
ATOM 801 C CA . PRO A 1 107 ? -8.611 -12.460 20.758 1.00 77.88 107 PRO A CA 1
ATOM 802 C C . PRO A 1 107 ? -8.341 -11.055 20.203 1.00 77.88 107 PRO A C 1
ATOM 804 O O . PRO A 1 107 ? -7.229 -10.774 19.764 1.00 77.88 107 PRO A O 1
ATOM 807 N N . PHE A 1 108 ? -9.331 -10.163 20.274 1.00 82.88 108 PHE A N 1
ATOM 808 C CA . PHE A 1 108 ? -9.197 -8.770 19.855 1.00 82.88 108 PHE A CA 1
ATOM 809 C C . PHE A 1 108 ? -8.185 -8.018 20.735 1.00 82.88 108 PHE A C 1
ATOM 811 O O . PHE A 1 108 ? -7.203 -7.478 20.234 1.00 82.88 108 PHE A O 1
ATOM 818 N N . GLN A 1 109 ? -8.347 -8.061 22.059 1.00 78.62 109 GLN A N 1
ATOM 819 C CA . GLN A 1 109 ? -7.410 -7.434 22.997 1.00 78.62 109 GLN A CA 1
ATOM 820 C C . GLN A 1 109 ? -5.993 -8.003 22.851 1.00 78.62 109 GLN A C 1
ATOM 822 O O . GLN A 1 109 ? -5.018 -7.256 22.865 1.00 78.62 109 GLN A O 1
ATOM 827 N N . ALA A 1 110 ? -5.862 -9.316 22.650 1.00 75.88 110 ALA A N 1
ATOM 828 C CA . ALA A 1 110 ? -4.569 -9.958 22.439 1.00 75.88 110 ALA A CA 1
ATOM 829 C C . ALA A 1 110 ? -3.866 -9.494 21.150 1.00 75.88 110 ALA A C 1
ATOM 831 O O . ALA A 1 110 ? -2.648 -9.300 21.164 1.00 75.88 110 ALA A O 1
ATOM 832 N N . ALA A 1 111 ? -4.613 -9.289 20.060 1.00 74.81 111 ALA A N 1
ATOM 833 C CA . ALA A 1 111 ? -4.078 -8.796 18.793 1.00 74.81 111 ALA A CA 1
ATOM 834 C C . ALA A 1 111 ? -3.536 -7.363 18.912 1.00 74.81 111 ALA A C 1
ATOM 836 O O . ALA A 1 111 ? -2.422 -7.078 18.469 1.00 74.81 111 ALA A O 1
ATOM 837 N N . PHE A 1 112 ? -4.280 -6.479 19.579 1.00 76.81 112 PHE A N 1
ATOM 838 C CA . PHE A 1 112 ? -3.894 -5.077 19.748 1.00 76.81 112 PHE A CA 1
ATOM 839 C C . PHE A 1 112 ? -2.870 -4.846 20.864 1.00 76.81 112 PHE A C 1
ATOM 841 O O . PHE A 1 112 ? -2.118 -3.884 20.782 1.00 76.81 112 PHE A O 1
ATOM 848 N N . ASN A 1 113 ? -2.724 -5.760 21.829 1.00 70.44 113 ASN A N 1
ATOM 849 C CA . ASN A 1 113 ? -1.629 -5.713 22.808 1.00 70.44 113 ASN A CA 1
ATOM 850 C C . ASN A 1 113 ? -0.235 -5.857 22.169 1.00 70.44 113 ASN A C 1
ATOM 852 O O . ASN A 1 113 ? 0.767 -5.505 22.789 1.00 70.44 113 ASN A O 1
ATOM 856 N N . VAL A 1 114 ? -0.144 -6.402 20.950 1.00 66.12 114 VAL A N 1
ATOM 857 C CA . VAL A 1 114 ? 1.116 -6.492 20.191 1.00 66.12 114 VAL A CA 1
ATOM 858 C C . VAL A 1 114 ? 1.404 -5.186 19.436 1.00 66.12 114 VAL A C 1
ATOM 860 O O . VAL A 1 114 ? 2.567 -4.823 19.237 1.00 66.12 114 VAL A O 1
ATOM 863 N N . ILE A 1 115 ? 0.354 -4.448 19.065 1.00 66.06 115 ILE A N 1
ATOM 864 C CA . ILE A 1 115 ? 0.439 -3.148 18.396 1.00 66.06 115 ILE A CA 1
ATOM 865 C C . ILE A 1 115 ? 0.884 -2.109 19.434 1.00 66.06 115 ILE A C 1
ATOM 867 O O . ILE A 1 115 ? 0.160 -1.793 20.369 1.00 66.06 115 ILE A O 1
ATOM 871 N N . GLY A 1 116 ? 2.108 -1.592 19.297 1.00 51.34 116 GLY A N 1
ATOM 872 C CA . GLY A 1 116 ? 2.691 -0.631 20.248 1.00 51.34 116 GLY A CA 1
ATOM 873 C C . GLY A 1 116 ? 3.973 -1.102 20.942 1.00 51.34 116 GLY A C 1
ATOM 874 O O . GLY A 1 116 ? 4.723 -0.275 21.453 1.00 51.34 116 GLY A O 1
ATOM 875 N N . LEU A 1 117 ? 4.333 -2.390 20.862 1.00 52.44 117 LEU A N 1
ATOM 876 C CA . LEU A 1 117 ? 5.614 -2.925 21.374 1.00 52.44 117 LEU A CA 1
ATOM 877 C C . LEU A 1 117 ? 6.791 -2.686 20.397 1.00 52.44 117 LEU A C 1
ATOM 879 O O . LEU A 1 117 ? 7.712 -3.498 20.271 1.00 52.44 117 LEU A O 1
ATOM 883 N N . GLN A 1 118 ? 6.760 -1.541 19.704 1.00 52.75 118 GLN A N 1
ATOM 884 C CA . GLN A 1 118 ? 7.463 -1.200 18.455 1.00 52.75 118 GLN A CA 1
ATOM 885 C C . GLN A 1 118 ? 9.005 -1.245 18.493 1.00 52.75 118 GLN A C 1
ATOM 887 O O . GLN A 1 118 ? 9.650 -1.111 17.453 1.00 52.75 118 GLN A O 1
ATOM 892 N N . GLY A 1 119 ? 9.635 -1.494 19.645 1.00 47.50 119 GLY A N 1
ATOM 893 C CA . GLY A 1 119 ? 11.097 -1.502 19.772 1.00 47.50 119 GLY A CA 1
ATOM 894 C C . GLY A 1 119 ? 11.817 -2.544 18.900 1.00 47.50 119 GLY A C 1
ATOM 895 O O . GLY A 1 119 ? 12.978 -2.347 18.544 1.00 47.50 119 GLY A O 1
ATOM 896 N N . SER A 1 120 ? 11.148 -3.639 18.517 1.00 46.31 120 SER A N 1
ATOM 897 C CA . SER A 1 120 ? 11.754 -4.733 17.734 1.00 46.31 120 SER A CA 1
ATOM 898 C C . SER A 1 120 ? 11.629 -4.594 16.210 1.00 46.31 120 SER A C 1
ATOM 900 O O . SER A 1 120 ? 12.415 -5.205 15.486 1.00 46.31 120 SER A O 1
ATOM 902 N N . LEU A 1 121 ? 10.715 -3.749 15.721 1.00 61.72 121 LEU A N 1
ATOM 903 C CA . LEU A 1 121 ? 10.411 -3.572 14.292 1.00 61.72 121 LEU A CA 1
ATOM 904 C C . LEU A 1 121 ? 10.971 -2.266 13.713 1.00 61.72 121 LEU A C 1
ATOM 906 O O . LEU A 1 121 ? 10.766 -1.956 12.542 1.00 61.72 121 LEU A O 1
ATOM 910 N N . SER A 1 122 ? 11.739 -1.513 14.503 1.00 64.75 122 SER A N 1
ATOM 911 C CA . SER A 1 122 ? 12.452 -0.303 14.065 1.00 64.75 122 SER A CA 1
ATOM 912 C C . SER A 1 122 ? 13.369 -0.538 12.858 1.00 64.75 122 SER A C 1
ATOM 914 O O . SER A 1 122 ? 13.602 0.379 12.080 1.00 64.75 122 SER A O 1
ATOM 916 N N . LYS A 1 123 ? 13.856 -1.773 12.679 1.00 74.50 123 LYS A N 1
ATOM 917 C CA . LYS A 1 123 ? 14.722 -2.175 11.560 1.00 74.50 123 LYS A CA 1
ATOM 918 C C . LYS A 1 123 ? 13.961 -2.525 10.281 1.00 74.50 123 LYS A C 1
ATOM 920 O O . LYS A 1 123 ? 14.576 -2.575 9.219 1.00 74.50 123 LYS A O 1
ATOM 925 N N . MET A 1 124 ? 12.661 -2.804 10.380 1.00 80.44 124 MET A N 1
ATOM 926 C CA . MET A 1 124 ? 11.830 -3.050 9.207 1.00 80.44 124 MET A CA 1
ATOM 927 C C . MET A 1 124 ? 11.642 -1.739 8.453 1.00 80.44 124 MET A C 1
ATOM 929 O O . MET A 1 124 ? 11.425 -0.679 9.047 1.00 80.44 124 MET A O 1
ATOM 933 N N . ILE A 1 125 ? 11.730 -1.817 7.135 1.00 86.38 125 ILE A N 1
ATOM 934 C CA . ILE A 1 125 ? 11.525 -0.656 6.283 1.00 86.38 125 ILE A CA 1
ATOM 935 C C . ILE A 1 125 ? 10.084 -0.150 6.362 1.00 86.38 125 ILE A C 1
ATOM 937 O O . ILE A 1 125 ? 9.134 -0.903 6.561 1.00 86.38 125 ILE A O 1
ATOM 941 N N . TYR A 1 126 ? 9.926 1.153 6.170 1.00 84.50 126 TYR A N 1
ATOM 942 C CA . TYR A 1 126 ? 8.649 1.839 6.330 1.00 84.50 126 TYR A CA 1
ATOM 943 C C . TYR A 1 126 ? 7.531 1.311 5.410 1.00 84.50 126 TYR A C 1
ATOM 945 O O . TYR A 1 126 ? 6.381 1.253 5.836 1.00 84.50 126 TYR A O 1
ATOM 953 N N . HIS A 1 127 ? 7.849 0.875 4.183 1.00 88.12 127 HIS A N 1
ATOM 954 C CA . HIS A 1 127 ? 6.843 0.352 3.245 1.00 88.12 127 HIS A CA 1
ATOM 955 C C . HIS A 1 127 ? 6.119 -0.889 3.776 1.00 88.12 127 HIS A C 1
ATOM 957 O O . HIS A 1 127 ? 4.926 -1.039 3.549 1.00 88.12 127 HIS A O 1
ATOM 963 N N . TYR A 1 128 ? 6.801 -1.743 4.541 1.00 88.75 128 TYR A N 1
ATOM 964 C CA . TYR A 1 128 ? 6.202 -2.971 5.069 1.00 88.75 128 TYR A CA 1
ATOM 965 C C . TYR A 1 128 ? 5.320 -2.756 6.291 1.00 88.75 128 TYR A C 1
ATOM 967 O O . TYR A 1 128 ? 4.636 -3.686 6.701 1.00 88.75 128 TYR A O 1
ATOM 975 N N . LYS A 1 129 ? 5.309 -1.540 6.840 1.00 86.56 129 LYS A N 1
ATOM 976 C CA . LYS A 1 129 ? 4.549 -1.162 8.036 1.00 86.56 129 LYS A CA 1
ATOM 977 C C . LYS A 1 129 ? 3.214 -0.489 7.720 1.00 86.56 129 LYS A C 1
ATOM 979 O O . LYS A 1 129 ? 2.561 0.038 8.622 1.00 86.56 129 LYS A O 1
ATOM 984 N N . ARG A 1 130 ? 2.848 -0.417 6.437 1.00 88.25 130 ARG A N 1
ATOM 985 C CA . ARG A 1 130 ? 1.690 0.325 5.927 1.00 88.25 130 ARG A CA 1
ATOM 986 C C . ARG A 1 130 ? 1.031 -0.420 4.782 1.00 88.25 130 ARG A C 1
ATOM 988 O O . ARG A 1 130 ? 1.693 -1.176 4.079 1.00 88.25 130 ARG A O 1
ATOM 995 N N . ASN A 1 131 ? -0.253 -0.159 4.574 1.00 93.50 131 ASN A N 1
ATOM 996 C CA . ASN A 1 131 ? -0.953 -0.656 3.400 1.00 93.50 131 ASN A CA 1
ATOM 997 C C . ASN A 1 131 ? -0.546 0.156 2.163 1.00 93.50 131 ASN A C 1
ATOM 999 O O . ASN A 1 131 ? -0.455 1.388 2.213 1.00 93.50 131 ASN A O 1
ATOM 1003 N N . ILE A 1 132 ? -0.299 -0.536 1.051 1.00 95.19 132 ILE A N 1
ATOM 1004 C CA . ILE A 1 132 ? 0.135 0.079 -0.205 1.00 95.19 132 ILE A CA 1
ATOM 1005 C C . ILE A 1 132 ? -0.677 -0.510 -1.351 1.00 95.19 132 ILE A C 1
ATOM 1007 O O . ILE A 1 132 ? -0.613 -1.705 -1.617 1.00 95.19 132 ILE A O 1
ATOM 1011 N N . LEU A 1 133 ? -1.396 0.349 -2.064 1.00 96.69 133 LEU A N 1
ATOM 1012 C CA . LEU A 1 133 ? -1.903 0.056 -3.397 1.00 96.69 133 LEU A CA 1
ATOM 1013 C C . LEU A 1 133 ? -0.799 0.407 -4.393 1.00 96.69 133 LEU A C 1
ATOM 1015 O O . LEU A 1 133 ? -0.251 1.504 -4.332 1.00 96.69 133 LEU A O 1
ATOM 1019 N N . PHE A 1 134 ? -0.454 -0.489 -5.305 1.00 96.44 134 PHE A N 1
ATOM 1020 C CA . PHE A 1 134 ? 0.537 -0.202 -6.331 1.00 96.44 134 PHE A CA 1
ATOM 1021 C C . PHE A 1 134 ? 0.143 -0.797 -7.674 1.00 96.44 134 PHE A C 1
ATOM 1023 O O . PHE A 1 134 ? -0.580 -1.790 -7.754 1.00 96.44 134 PHE A O 1
ATOM 1030 N N . ARG A 1 135 ? 0.642 -0.159 -8.729 1.00 94.56 135 ARG A N 1
ATOM 1031 C CA . ARG A 1 135 ? 0.415 -0.550 -10.114 1.00 94.56 135 ARG A CA 1
ATOM 1032 C C . ARG A 1 135 ? 1.738 -0.732 -10.825 1.00 94.56 135 ARG A C 1
ATOM 1034 O O . ARG A 1 135 ? 2.600 0.143 -10.734 1.00 94.56 135 ARG A O 1
ATOM 1041 N N . VAL A 1 136 ? 1.848 -1.822 -11.576 1.00 93.88 136 VAL A N 1
ATOM 1042 C CA . VAL A 1 136 ? 2.942 -2.039 -12.528 1.00 93.88 136 VAL A CA 1
ATOM 1043 C C . VAL A 1 136 ? 2.479 -1.597 -13.919 1.00 93.88 136 VAL A C 1
ATOM 1045 O O . VAL A 1 136 ? 1.549 -2.159 -14.495 1.00 93.88 136 VAL A O 1
ATOM 1048 N N . ILE A 1 137 ? 3.096 -0.547 -14.447 1.00 91.25 137 ILE A N 1
ATOM 1049 C CA . ILE A 1 137 ? 2.702 0.108 -15.695 1.00 91.25 137 ILE A CA 1
ATOM 1050 C C . ILE A 1 137 ? 3.743 -0.240 -16.762 1.00 91.25 137 ILE A C 1
ATOM 1052 O O . ILE A 1 137 ? 4.878 0.214 -16.630 1.00 91.25 137 ILE A O 1
ATOM 1056 N N . PRO A 1 138 ? 3.411 -1.018 -17.806 1.00 89.25 138 PRO A N 1
ATOM 1057 C CA . PRO A 1 138 ? 4.321 -1.198 -18.934 1.00 89.25 138 PRO A CA 1
ATOM 1058 C C . PRO A 1 138 ? 4.565 0.144 -19.639 1.00 89.25 138 PRO A C 1
ATOM 1060 O O . PRO A 1 138 ? 3.649 0.958 -19.774 1.00 89.25 138 PRO A O 1
ATOM 1063 N N . VAL A 1 139 ? 5.802 0.376 -20.068 1.00 85.62 139 VAL A N 1
ATOM 1064 C CA . VAL A 1 139 ? 6.216 1.579 -20.793 1.00 85.62 139 VAL A CA 1
ATOM 1065 C C . VAL A 1 139 ? 6.471 1.221 -22.252 1.00 85.62 139 VAL A C 1
ATOM 1067 O O . VAL A 1 139 ? 7.476 0.596 -22.586 1.00 85.62 139 VAL A O 1
ATOM 1070 N N . ASP A 1 140 ? 5.564 1.666 -23.119 1.00 77.62 140 ASP A N 1
ATOM 1071 C CA . ASP A 1 140 ? 5.657 1.448 -24.567 1.00 77.62 140 ASP A CA 1
ATOM 1072 C C . ASP A 1 140 ? 6.442 2.564 -25.287 1.00 77.62 140 ASP A C 1
ATOM 1074 O O . ASP A 1 140 ? 7.010 2.342 -26.357 1.00 77.62 140 ASP A O 1
ATOM 1078 N N . SER A 1 141 ? 6.492 3.768 -24.701 1.00 74.44 141 SER A N 1
ATOM 1079 C CA . SER A 1 141 ? 7.155 4.958 -25.254 1.00 74.44 141 SER A CA 1
ATOM 1080 C C . SER A 1 141 ? 8.225 5.474 -24.296 1.00 74.44 141 SER A C 1
ATOM 1082 O O . SER A 1 141 ? 7.990 5.590 -23.097 1.00 74.44 141 SER A O 1
ATOM 1084 N N . LYS A 1 142 ? 9.398 5.818 -24.838 1.00 74.31 142 LYS A N 1
ATOM 1085 C CA . LYS A 1 142 ? 10.470 6.512 -24.101 1.00 74.31 142 LYS A CA 1
ATOM 1086 C C . LYS A 1 142 ? 10.377 8.033 -24.238 1.00 74.31 142 LYS A C 1
ATOM 1088 O O . LYS A 1 142 ? 11.287 8.729 -23.797 1.00 74.31 142 LYS A O 1
ATOM 1093 N N . ASP A 1 143 ? 9.321 8.537 -24.879 1.00 80.06 143 ASP A N 1
ATOM 1094 C CA . ASP A 1 143 ? 9.045 9.967 -24.943 1.00 80.06 143 ASP A CA 1
ATOM 1095 C C . ASP A 1 143 ? 8.572 10.477 -23.580 1.00 80.06 143 ASP A C 1
ATOM 1097 O O . ASP A 1 143 ? 7.707 9.887 -22.929 1.00 80.06 143 ASP A O 1
ATOM 1101 N N . GLU A 1 144 ? 9.146 11.595 -23.148 1.00 73.50 144 GLU A N 1
ATOM 1102 C CA . GLU A 1 144 ? 8.833 12.178 -21.851 1.00 73.50 144 GLU A CA 1
ATOM 1103 C C . GLU A 1 144 ? 7.362 12.610 -21.766 1.00 73.50 144 GLU A C 1
ATOM 1105 O O . GLU A 1 144 ? 6.693 12.339 -20.773 1.00 73.50 144 GLU A O 1
ATOM 1110 N N . THR A 1 145 ? 6.802 13.216 -22.812 1.00 75.44 145 THR A N 1
ATOM 1111 C CA . THR A 1 145 ? 5.414 13.703 -22.788 1.00 75.44 145 THR A CA 1
ATOM 1112 C C . THR A 1 145 ? 4.429 12.548 -22.612 1.00 75.44 145 THR A C 1
ATOM 1114 O O . THR A 1 145 ? 3.476 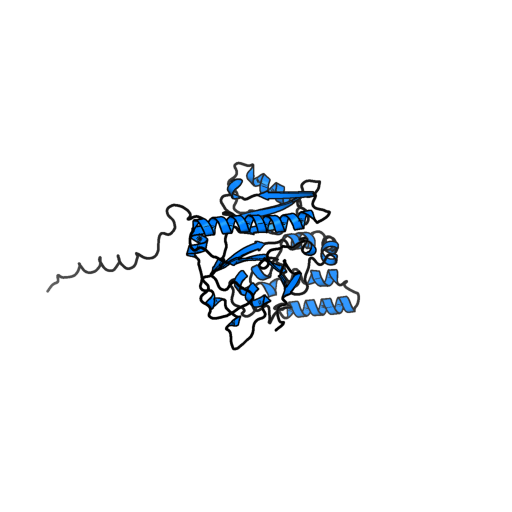12.649 -21.833 1.00 75.44 145 THR A O 1
ATOM 1117 N N . ASP A 1 146 ? 4.691 11.423 -23.276 1.00 79.56 146 ASP A N 1
ATOM 1118 C CA . ASP A 1 146 ? 3.876 10.213 -23.163 1.00 79.56 146 ASP A CA 1
ATOM 1119 C C . ASP A 1 146 ? 3.960 9.592 -21.762 1.00 79.56 146 ASP A C 1
ATOM 1121 O O . ASP A 1 146 ? 2.941 9.178 -21.195 1.00 79.56 146 ASP A O 1
ATOM 1125 N N . ILE A 1 147 ? 5.157 9.557 -21.164 1.00 79.56 147 ILE A N 1
ATOM 1126 C CA . ILE A 1 147 ? 5.351 9.068 -19.792 1.00 79.56 147 ILE A CA 1
ATOM 1127 C C . ILE A 1 147 ? 4.623 9.982 -18.799 1.00 79.56 147 ILE A C 1
ATOM 1129 O O . ILE A 1 147 ? 3.934 9.483 -17.908 1.00 79.56 147 ILE A O 1
ATOM 1133 N N . ALA A 1 148 ? 4.695 11.304 -18.977 1.00 78.31 148 ALA A N 1
ATOM 1134 C CA . ALA A 1 148 ? 3.984 12.277 -18.144 1.00 78.31 148 ALA A CA 1
ATOM 1135 C C . ALA A 1 148 ? 2.469 12.035 -18.162 1.00 78.31 148 ALA A C 1
ATOM 1137 O O . ALA A 1 148 ? 1.826 11.918 -17.114 1.00 78.31 148 ALA A O 1
ATOM 1138 N N . ALA A 1 149 ? 1.901 11.920 -19.366 1.00 80.94 149 ALA A N 1
ATOM 1139 C CA . ALA A 1 149 ? 0.481 11.662 -19.563 1.00 80.94 149 ALA A CA 1
ATOM 1140 C C . ALA A 1 149 ? 0.069 10.310 -18.961 1.00 80.94 149 ALA A C 1
ATOM 1142 O O . ALA A 1 149 ? -0.994 10.196 -18.343 1.00 80.94 149 ALA A O 1
ATOM 1143 N N . THR A 1 150 ? 0.932 9.299 -19.087 1.00 85.00 150 THR A N 1
ATOM 1144 C CA . THR A 1 150 ? 0.727 7.972 -18.501 1.00 85.00 150 THR A CA 1
ATOM 1145 C C . THR A 1 150 ? 0.696 8.036 -16.977 1.00 85.00 150 THR A C 1
ATOM 1147 O O . THR A 1 150 ? -0.237 7.504 -16.373 1.00 85.00 150 THR A O 1
ATOM 1150 N N . LEU A 1 151 ? 1.654 8.711 -16.338 1.00 85.38 151 LEU A N 1
ATOM 1151 C CA . LEU A 1 151 ? 1.688 8.881 -14.882 1.00 85.38 151 LEU A CA 1
ATOM 1152 C C . LEU A 1 151 ? 0.431 9.597 -14.372 1.00 85.38 151 LEU A C 1
ATOM 1154 O O . LEU A 1 151 ? -0.226 9.101 -13.459 1.00 85.38 151 LEU A O 1
ATOM 1158 N N . LEU A 1 152 ? 0.036 10.707 -15.005 1.00 83.75 152 LEU A N 1
ATOM 1159 C CA . LEU A 1 152 ? -1.160 11.464 -14.622 1.00 83.75 152 LEU A CA 1
ATOM 1160 C C . LEU A 1 152 ? -2.442 10.630 -14.767 1.00 83.75 152 LEU A C 1
ATOM 1162 O O . LEU A 1 152 ? -3.287 10.603 -13.870 1.00 83.75 152 LEU A O 1
ATOM 1166 N N . LYS A 1 153 ? -2.587 9.907 -15.884 1.00 87.81 153 LYS A N 1
ATOM 1167 C CA . LYS A 1 153 ? -3.716 8.993 -16.100 1.00 87.81 153 LYS A CA 1
ATOM 1168 C C . LYS A 1 153 ? -3.779 7.933 -14.998 1.00 87.81 153 LYS A C 1
ATOM 1170 O O . LYS A 1 153 ? -4.835 7.731 -14.402 1.00 87.81 153 LYS A O 1
ATOM 1175 N N . ASN A 1 154 ? -2.655 7.287 -14.697 1.00 90.06 154 ASN A N 1
ATOM 1176 C CA . ASN A 1 154 ? -2.597 6.238 -13.682 1.00 90.06 154 ASN A CA 1
ATOM 1177 C C . ASN A 1 154 ? -2.833 6.785 -12.266 1.00 90.06 154 ASN A C 1
ATOM 1179 O O . ASN A 1 154 ? -3.530 6.141 -11.486 1.00 90.06 154 ASN A O 1
ATOM 1183 N N . GLN A 1 155 ? -2.351 7.989 -11.945 1.00 89.94 155 GLN A N 1
ATOM 1184 C CA . GLN A 1 155 ? -2.675 8.659 -10.685 1.00 89.94 155 GLN A CA 1
ATOM 1185 C C . GLN A 1 155 ? -4.189 8.861 -10.533 1.00 89.94 155 GLN A C 1
ATOM 1187 O O . GLN A 1 155 ? -4.757 8.526 -9.491 1.00 89.94 155 GLN A O 1
ATOM 1192 N N . ASN A 1 156 ? -4.856 9.363 -11.575 1.00 90.31 156 ASN A N 1
ATOM 1193 C CA . ASN A 1 156 ? -6.304 9.579 -11.575 1.00 90.31 156 ASN A CA 1
ATOM 1194 C C . ASN A 1 156 ? -7.090 8.269 -11.435 1.00 90.31 156 ASN A C 1
ATOM 1196 O O . ASN A 1 156 ? -8.096 8.212 -10.720 1.00 90.31 156 ASN A O 1
ATOM 1200 N N . GLU A 1 157 ? -6.630 7.202 -12.084 1.00 93.62 157 GLU A N 1
ATOM 1201 C CA . GLU A 1 157 ? -7.241 5.877 -11.984 1.00 93.62 157 GLU A CA 1
ATOM 1202 C C . GLU A 1 157 ? -7.073 5.273 -10.583 1.00 93.62 157 GLU A C 1
ATOM 1204 O O . GLU A 1 157 ? -8.063 4.834 -9.999 1.00 93.62 157 GLU A O 1
ATOM 1209 N N . LEU A 1 158 ? -5.872 5.326 -9.995 1.00 95.44 158 LEU A N 1
ATOM 1210 C CA . LEU A 1 158 ? -5.624 4.876 -8.618 1.00 95.44 158 LEU A CA 1
ATOM 1211 C C . LEU A 1 158 ? -6.454 5.674 -7.601 1.00 95.44 158 LEU A C 1
ATOM 1213 O O . LEU A 1 158 ? -7.095 5.092 -6.730 1.00 95.44 158 LEU A O 1
ATOM 1217 N N . THR A 1 159 ? -6.521 6.997 -7.757 1.00 95.19 159 THR A N 1
ATOM 1218 C CA . THR A 1 159 ? -7.377 7.886 -6.947 1.00 95.19 159 THR A CA 1
ATOM 1219 C C . THR A 1 159 ? -8.847 7.465 -7.035 1.00 95.19 159 THR A C 1
ATOM 1221 O O . THR A 1 159 ? -9.552 7.407 -6.029 1.00 95.19 159 THR A O 1
ATOM 1224 N N . THR A 1 160 ? -9.305 7.100 -8.234 1.00 95.62 160 THR A N 1
ATOM 1225 C CA . THR A 1 160 ? -10.684 6.658 -8.477 1.00 95.62 160 THR A CA 1
ATOM 1226 C C . THR A 1 160 ? -10.980 5.286 -7.874 1.00 95.62 160 THR A C 1
ATOM 1228 O O . THR A 1 160 ? -12.078 5.076 -7.364 1.00 95.62 160 THR A O 1
ATOM 1231 N N . ILE A 1 161 ? -10.023 4.355 -7.903 1.00 96.25 161 ILE A N 1
ATOM 1232 C CA . ILE A 1 161 ? -10.146 3.051 -7.234 1.00 96.25 161 ILE A CA 1
ATOM 1233 C C . ILE A 1 161 ? -10.348 3.253 -5.725 1.00 96.25 161 ILE A C 1
ATOM 1235 O O . ILE A 1 161 ? -11.263 2.671 -5.142 1.00 96.25 161 ILE A O 1
ATOM 1239 N N . ILE A 1 162 ? -9.544 4.125 -5.111 1.00 96.62 162 ILE A N 1
ATOM 1240 C CA . ILE A 1 162 ? -9.623 4.441 -3.678 1.00 96.62 162 ILE A CA 1
ATOM 1241 C C . ILE A 1 162 ? -10.965 5.102 -3.335 1.00 96.62 162 ILE A C 1
ATOM 1243 O O . ILE A 1 162 ? -11.624 4.682 -2.387 1.00 96.62 162 ILE A O 1
ATOM 1247 N N . GLU A 1 163 ? -11.405 6.095 -4.114 1.00 96.38 163 GLU A N 1
ATOM 1248 C CA . GLU A 1 163 ? -12.709 6.741 -3.908 1.00 96.38 163 GLU A CA 1
ATOM 1249 C C . GLU A 1 163 ? -13.859 5.735 -3.954 1.00 96.38 163 GLU A C 1
ATOM 1251 O O . GLU A 1 163 ? -14.700 5.717 -3.058 1.00 96.38 163 GLU A O 1
ATOM 1256 N N . LYS A 1 164 ? -13.901 4.889 -4.990 1.00 95.88 164 LYS A N 1
ATOM 1257 C CA . LYS A 1 164 ? -14.978 3.906 -5.156 1.00 95.88 164 LYS A CA 1
ATOM 1258 C C . LYS A 1 164 ? -15.050 2.939 -3.980 1.00 95.88 164 LYS A C 1
ATOM 1260 O O . LYS A 1 164 ? -16.147 2.531 -3.610 1.00 95.88 164 LYS A O 1
ATOM 1265 N N . ALA A 1 165 ? -13.907 2.562 -3.413 1.00 95.19 165 ALA A N 1
ATOM 1266 C CA . ALA A 1 165 ? -13.867 1.716 -2.230 1.00 95.19 165 ALA A CA 1
ATOM 1267 C C . ALA A 1 165 ? -14.419 2.446 -0.995 1.00 95.19 165 ALA A C 1
ATOM 1269 O O . ALA A 1 165 ? -15.234 1.870 -0.279 1.00 95.19 165 ALA A O 1
ATOM 1270 N N . TYR A 1 166 ? -14.060 3.718 -0.780 1.00 95.44 166 TYR A N 1
ATOM 1271 C CA . TYR A 1 166 ? -14.632 4.517 0.308 1.00 95.44 166 TYR A CA 1
ATOM 1272 C C . TYR A 1 166 ? -16.147 4.687 0.184 1.00 95.44 166 TYR A C 1
ATOM 1274 O O . TYR A 1 166 ? -16.857 4.426 1.148 1.00 95.44 166 TYR A O 1
ATOM 1282 N N . LEU A 1 167 ? -16.650 5.048 -0.999 1.00 94.81 167 LEU A N 1
ATOM 1283 C CA . LEU A 1 167 ? -18.081 5.280 -1.246 1.00 94.81 167 LEU A CA 1
ATOM 1284 C C . LEU A 1 167 ? -18.957 4.021 -1.122 1.00 94.81 167 LEU A C 1
ATOM 1286 O O . LEU A 1 167 ? -20.179 4.125 -1.095 1.00 94.81 167 LEU A O 1
ATOM 1290 N N . LYS A 1 168 ? -18.361 2.825 -1.077 1.00 92.06 168 LYS A N 1
ATOM 1291 C CA . LYS A 1 168 ? -19.087 1.577 -0.791 1.00 92.06 168 LYS A CA 1
ATOM 1292 C C . LYS A 1 168 ? -19.310 1.343 0.701 1.00 92.06 168 LYS A C 1
ATOM 1294 O O . LYS A 1 168 ? -20.046 0.427 1.062 1.00 92.06 168 LYS A O 1
ATOM 1299 N N . SER A 1 169 ? -18.663 2.129 1.552 1.00 87.00 169 SER A N 1
ATOM 1300 C CA . SER A 1 169 ? -18.779 2.005 2.993 1.00 87.00 169 SER A CA 1
ATOM 1301 C C . SER A 1 169 ? -19.908 2.879 3.532 1.00 87.00 169 SER A C 1
ATOM 1303 O O . SER A 1 169 ? -20.046 4.030 3.132 1.00 87.00 169 SER A O 1
ATOM 1305 N N . ASN A 1 170 ? -20.698 2.349 4.468 1.00 82.69 170 ASN A N 1
ATOM 1306 C CA . ASN A 1 170 ? -21.921 3.011 4.943 1.00 82.69 170 ASN A CA 1
ATOM 1307 C C . ASN A 1 170 ? -21.670 4.333 5.687 1.00 82.69 170 ASN A C 1
ATOM 1309 O O . ASN A 1 170 ? -22.569 5.165 5.737 1.00 82.69 170 ASN A O 1
ATOM 1313 N N . ASP A 1 171 ? -20.479 4.523 6.260 1.00 84.38 171 ASP A N 1
ATOM 1314 C CA . ASP A 1 171 ? -20.150 5.726 7.041 1.00 84.38 171 ASP A CA 1
ATOM 1315 C C . ASP A 1 171 ? -19.597 6.872 6.175 1.00 84.38 171 ASP A C 1
ATOM 1317 O O . ASP A 1 171 ? -19.339 7.959 6.689 1.00 84.38 171 ASP A O 1
ATOM 1321 N N . VAL A 1 172 ? -19.398 6.637 4.870 1.00 91.31 172 VAL A N 1
ATOM 1322 C CA . VAL A 1 172 ? -18.872 7.631 3.927 1.00 91.31 172 VAL A CA 1
ATOM 1323 C C . VAL A 1 172 ? -19.987 8.113 3.016 1.00 91.31 172 VAL A C 1
ATOM 1325 O O . VAL A 1 172 ? -20.564 7.347 2.250 1.00 91.31 172 VAL A O 1
ATOM 1328 N N . VAL A 1 173 ? -20.235 9.417 3.041 1.00 91.81 173 VAL A N 1
ATOM 1329 C CA . VAL A 1 173 ? -21.289 10.059 2.241 1.00 91.81 173 VAL A CA 1
ATOM 1330 C C . VAL A 1 173 ? -20.689 10.811 1.060 1.00 91.81 173 VAL A C 1
ATOM 1332 O O . VAL A 1 173 ? -21.287 10.899 -0.013 1.00 91.81 173 VAL A O 1
ATOM 1335 N N . LYS A 1 174 ? -19.474 11.334 1.236 1.00 93.25 174 LYS A N 1
ATOM 1336 C CA . LYS A 1 174 ? -18.747 12.086 0.217 1.00 93.25 174 LYS A CA 1
ATOM 1337 C C . LYS A 1 174 ? -17.272 11.715 0.249 1.00 93.25 174 LYS A C 1
ATOM 1339 O O . LYS A 1 174 ? -16.716 11.420 1.299 1.00 93.25 174 LYS A O 1
ATOM 1344 N N . VAL A 1 175 ? -16.621 11.789 -0.905 1.00 93.00 175 VAL A N 1
ATOM 1345 C CA . VAL A 1 175 ? -15.161 11.760 -0.997 1.00 93.00 175 VAL A CA 1
ATOM 1346 C C . VAL A 1 175 ? -14.678 13.076 -1.588 1.00 93.00 175 VAL A C 1
ATOM 1348 O O . VAL A 1 175 ? -15.197 13.530 -2.608 1.00 93.00 175 VAL A O 1
ATOM 1351 N N . GLU A 1 176 ? -13.694 13.695 -0.944 1.00 90.25 176 GLU A N 1
ATOM 1352 C CA . GLU A 1 176 ? -12.995 14.861 -1.477 1.00 90.25 176 GLU A CA 1
ATOM 1353 C C . GLU A 1 176 ? -11.634 14.473 -2.046 1.00 90.25 176 GLU A C 1
ATOM 1355 O O . GLU A 1 176 ? -10.892 13.680 -1.462 1.00 90.25 176 GLU A O 1
ATOM 1360 N N . ARG A 1 177 ? -11.315 15.049 -3.208 1.00 88.31 177 ARG A N 1
ATOM 1361 C CA . ARG A 1 177 ? -10.021 14.913 -3.870 1.00 88.31 177 ARG A CA 1
ATOM 1362 C C . ARG A 1 177 ? -9.340 16.265 -3.910 1.00 88.31 177 ARG A C 1
ATOM 1364 O O . ARG A 1 177 ? -9.981 17.250 -4.267 1.00 88.31 177 ARG A O 1
ATOM 1371 N N . PHE A 1 178 ? -8.048 16.299 -3.615 1.00 78.69 178 PHE A N 1
ATOM 1372 C CA . PHE A 1 178 ? -7.250 17.503 -3.819 1.00 78.69 178 PHE A CA 1
ATOM 1373 C C . PHE A 1 178 ? -5.780 17.169 -4.086 1.00 78.69 178 PHE A C 1
ATOM 1375 O O . PHE A 1 178 ? -5.262 16.148 -3.619 1.00 78.69 178 PHE A O 1
ATOM 1382 N N . VAL A 1 179 ? -5.108 18.062 -4.811 1.00 73.69 179 VAL A N 1
ATOM 1383 C CA . VAL A 1 179 ? -3.652 18.084 -4.979 1.00 73.69 179 VAL A CA 1
ATOM 1384 C C . VAL A 1 179 ? -3.119 19.300 -4.215 1.00 73.69 179 VAL A C 1
ATOM 1386 O O . VAL A 1 179 ? -3.539 20.413 -4.521 1.00 73.69 179 VAL A O 1
ATOM 1389 N N . PRO A 1 180 ? -2.194 19.150 -3.245 1.00 65.31 180 PRO A N 1
ATOM 1390 C CA . PRO A 1 180 ? -1.710 20.246 -2.404 1.00 65.31 180 PRO A CA 1
ATOM 1391 C C . PRO A 1 180 ? -1.208 21.452 -3.203 1.00 65.31 180 PRO A C 1
ATOM 1393 O O . PRO A 1 180 ? -1.475 22.589 -2.833 1.00 65.31 180 PRO A O 1
ATOM 1396 N N . VAL A 1 181 ? -0.520 21.214 -4.323 1.00 60.06 181 VAL A N 1
ATOM 1397 C CA . VAL A 1 181 ? 0.019 22.286 -5.173 1.00 60.06 181 VAL A CA 1
ATOM 1398 C C . VAL A 1 181 ? -1.096 23.140 -5.788 1.00 60.06 181 VAL A C 1
ATOM 1400 O O . VAL A 1 181 ? -0.968 24.361 -5.820 1.00 60.06 181 VAL A O 1
ATOM 1403 N N . GLU A 1 182 ? -2.205 22.530 -6.217 1.00 53.34 182 GLU A N 1
ATOM 1404 C CA . GLU A 1 182 ? -3.365 23.244 -6.784 1.00 53.34 182 GLU A CA 1
ATOM 1405 C C . GLU A 1 182 ? -4.075 24.124 -5.749 1.00 53.34 182 GLU A C 1
ATOM 1407 O O . GLU A 1 182 ? -4.794 25.054 -6.105 1.00 53.34 182 GLU A O 1
ATOM 1412 N N . VAL A 1 183 ? -3.834 23.853 -4.467 1.00 51.19 183 VAL A N 1
ATOM 1413 C CA . VAL A 1 183 ? -4.403 24.576 -3.329 1.00 51.19 183 VAL A CA 1
ATOM 1414 C C . VAL A 1 183 ? -3.342 25.359 -2.538 1.00 51.19 183 VAL A C 1
ATOM 1416 O O . VAL A 1 183 ? -3.569 25.727 -1.391 1.00 51.19 183 VAL A O 1
ATOM 1419 N N . GLY A 1 184 ? -2.176 25.630 -3.145 1.00 49.22 184 GLY A N 1
ATOM 1420 C CA . GLY A 1 184 ? -1.163 26.557 -2.616 1.00 49.22 184 GLY A CA 1
ATOM 1421 C C . GLY A 1 184 ? -0.076 25.957 -1.710 1.00 49.22 184 GLY A C 1
ATOM 1422 O O . GLY A 1 184 ? 0.774 26.692 -1.210 1.00 49.22 184 GLY A O 1
ATOM 1423 N N . LEU A 1 185 ? -0.034 24.636 -1.516 1.00 52.12 185 LEU A N 1
ATOM 1424 C CA . LEU A 1 185 ? 0.949 23.954 -0.666 1.00 52.12 185 LEU A CA 1
ATOM 1425 C C . LEU A 1 185 ? 2.178 23.514 -1.486 1.00 52.12 185 LEU A C 1
ATOM 1427 O O . LEU A 1 185 ? 2.154 22.509 -2.198 1.00 52.12 185 LEU A O 1
ATOM 1431 N N . SER A 1 186 ? 3.288 24.250 -1.368 1.00 46.44 186 SER A N 1
ATOM 1432 C CA . SER A 1 186 ? 4.495 24.056 -2.199 1.00 46.44 186 SER A CA 1
ATOM 1433 C C . SER A 1 186 ? 5.374 22.848 -1.825 1.00 46.44 186 SER A C 1
ATOM 1435 O O . SER A 1 186 ? 6.376 22.576 -2.489 1.00 46.44 186 SER A O 1
ATOM 1437 N N . THR A 1 187 ? 5.025 22.105 -0.771 1.00 48.81 187 THR A N 1
ATOM 1438 C CA . THR A 1 187 ? 5.905 21.101 -0.146 1.00 48.81 187 THR A CA 1
ATOM 1439 C C . THR A 1 187 ? 5.674 19.660 -0.619 1.00 48.81 187 THR A C 1
ATOM 1441 O O . THR A 1 187 ? 6.557 18.820 -0.438 1.00 48.81 187 THR A O 1
ATOM 1444 N N . PHE A 1 188 ? 4.555 19.360 -1.294 1.00 51.84 188 PHE A N 1
ATOM 1445 C CA . PHE A 1 188 ? 4.212 18.007 -1.767 1.00 51.84 188 PHE A CA 1
ATOM 1446 C C . PHE A 1 188 ? 3.917 18.009 -3.264 1.00 51.84 188 PHE A C 1
ATOM 1448 O O . PHE A 1 188 ? 2.764 18.037 -3.686 1.00 51.84 188 PHE A O 1
ATOM 1455 N N . ILE A 1 189 ? 4.978 17.988 -4.068 1.00 54.56 189 ILE A N 1
ATOM 1456 C CA . ILE A 1 189 ? 4.882 17.996 -5.532 1.00 54.56 189 ILE A CA 1
ATOM 1457 C C . ILE A 1 189 ? 3.987 16.829 -5.998 1.00 54.56 189 ILE A C 1
ATOM 1459 O O . ILE A 1 189 ? 4.295 15.662 -5.737 1.00 54.56 189 ILE A O 1
ATOM 1463 N N . ASP A 1 190 ? 2.884 17.188 -6.659 1.00 67.00 190 ASP A N 1
ATOM 1464 C CA . ASP A 1 190 ? 1.964 16.352 -7.438 1.00 67.00 190 ASP A CA 1
ATOM 1465 C C . ASP A 1 190 ? 1.346 15.141 -6.714 1.00 67.00 190 ASP A C 1
ATOM 1467 O O . ASP A 1 190 ? 0.997 14.147 -7.328 1.00 67.00 190 ASP A O 1
ATOM 1471 N N . THR A 1 191 ? 1.182 15.152 -5.394 1.00 78.25 191 THR A N 1
ATOM 1472 C CA . THR A 1 191 ? 0.500 14.038 -4.697 1.00 78.25 191 THR A CA 1
ATOM 1473 C C . THR A 1 191 ? -1.005 14.283 -4.622 1.00 78.25 191 THR A C 1
ATOM 1475 O O . THR A 1 191 ? -1.416 15.345 -4.178 1.00 78.25 191 THR A O 1
ATOM 1478 N N . SER A 1 192 ? -1.831 13.308 -5.002 1.00 85.75 192 SER A N 1
ATOM 1479 C CA . SER A 1 192 ? -3.293 13.399 -4.870 1.00 85.75 192 SER A CA 1
ATOM 1480 C C . SER A 1 192 ? -3.752 12.765 -3.562 1.00 85.75 192 SER A C 1
ATOM 1482 O O . SER A 1 192 ? -3.287 11.683 -3.198 1.00 85.75 192 SER A O 1
ATOM 1484 N N . TYR A 1 193 ? -4.686 13.406 -2.870 1.00 87.94 193 TYR A N 1
ATOM 1485 C CA . TYR A 1 193 ? -5.294 12.888 -1.646 1.00 87.94 193 TYR A CA 1
ATOM 1486 C C . TYR A 1 193 ? -6.764 12.539 -1.865 1.00 87.94 193 TYR A C 1
ATOM 1488 O O . TYR A 1 193 ? -7.448 13.195 -2.646 1.00 87.94 193 TYR A O 1
ATOM 1496 N N . VAL A 1 194 ? -7.235 11.495 -1.178 1.00 92.94 194 VAL A N 1
ATOM 1497 C CA . VAL A 1 194 ? -8.611 10.981 -1.259 1.00 92.94 194 VAL A CA 1
ATOM 1498 C C . VAL A 1 194 ? -9.183 10.874 0.147 1.00 92.94 194 VAL A C 1
ATOM 1500 O O . VAL A 1 194 ? -8.830 9.953 0.890 1.00 92.94 194 VAL A O 1
ATOM 1503 N N . VAL A 1 195 ? -10.042 11.824 0.508 1.00 92.56 195 VAL A N 1
ATOM 1504 C CA . VAL A 1 195 ? -10.539 12.027 1.872 1.00 92.56 195 VAL A CA 1
ATOM 1505 C C . VAL A 1 195 ? -11.989 11.554 1.986 1.00 92.56 195 VAL A C 1
ATOM 1507 O O . VAL A 1 195 ? -12.853 12.131 1.326 1.00 92.56 195 VAL A O 1
ATOM 1510 N N . PRO A 1 196 ? -12.284 10.529 2.805 1.00 94.62 196 PRO A N 1
ATOM 1511 C CA . PRO A 1 196 ? -13.652 10.087 3.045 1.00 94.62 196 PRO A CA 1
ATOM 1512 C C . PRO A 1 196 ? -14.324 10.968 4.104 1.00 94.62 196 PRO A C 1
ATOM 1514 O O . PRO A 1 196 ? -13.846 11.056 5.234 1.00 94.62 196 PRO A O 1
ATOM 1517 N N . LEU A 1 197 ? -15.438 11.605 3.754 1.00 93.31 197 LEU A N 1
ATOM 1518 C CA . LEU A 1 197 ? -16.222 12.459 4.640 1.00 93.31 197 LEU A CA 1
ATOM 1519 C C . LEU A 1 197 ? -17.577 11.821 4.961 1.00 93.31 197 LEU A C 1
ATOM 1521 O O . LEU A 1 197 ? -18.246 11.268 4.081 1.00 93.31 197 LEU A O 1
ATOM 1525 N N . ASN A 1 198 ? -17.977 11.929 6.224 1.00 92.44 198 ASN A N 1
ATOM 1526 C CA . ASN A 1 198 ? -19.300 11.529 6.700 1.00 92.44 198 ASN A CA 1
ATOM 1527 C C . ASN A 1 198 ? -20.328 12.675 6.553 1.00 92.44 198 ASN A C 1
ATOM 1529 O O . ASN A 1 198 ? -20.008 13.744 6.024 1.00 92.44 198 ASN A O 1
ATOM 1533 N N . ASP A 1 199 ? -21.558 12.458 7.028 1.00 89.12 199 ASP A N 1
ATOM 1534 C CA . ASP A 1 199 ? -22.655 13.440 6.965 1.00 89.12 199 ASP A CA 1
ATOM 1535 C C . ASP A 1 199 ? -22.341 14.753 7.705 1.00 89.12 199 ASP A C 1
ATOM 1537 O O . ASP A 1 199 ? -22.831 15.817 7.324 1.00 89.12 199 ASP A O 1
ATOM 1541 N N . GLU A 1 200 ? -21.491 14.713 8.735 1.00 88.12 200 GLU A N 1
ATOM 1542 C CA . GLU A 1 200 ? -21.044 15.899 9.472 1.00 88.12 200 GLU A CA 1
ATOM 1543 C C . GLU A 1 200 ? -19.846 16.613 8.821 1.00 88.12 200 GLU A C 1
ATOM 1545 O O . GLU A 1 200 ? -19.317 17.572 9.386 1.00 88.12 200 GLU A O 1
ATOM 1550 N N .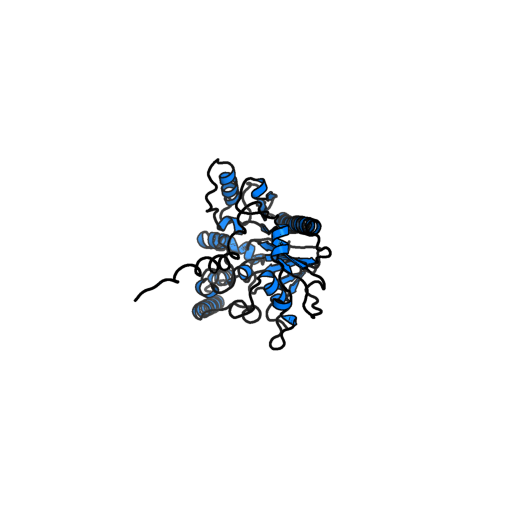 GLY A 1 201 ? -19.378 16.153 7.654 1.00 85.25 201 GLY A N 1
ATOM 1551 C CA . GLY A 1 201 ? -18.192 16.696 6.984 1.00 85.25 201 GLY A CA 1
ATOM 1552 C C . GLY A 1 201 ? -16.873 16.372 7.696 1.00 85.25 201 GLY A C 1
ATOM 1553 O O . GLY A 1 201 ? -15.855 17.008 7.431 1.00 85.25 201 GLY A O 1
ATOM 1554 N N . SER A 1 202 ? -16.880 15.398 8.606 1.00 90.00 202 SER A N 1
ATOM 1555 C CA . SER A 1 202 ? -15.702 14.913 9.325 1.00 90.00 202 SER A CA 1
ATOM 1556 C C . SER A 1 202 ? -15.052 13.734 8.602 1.00 90.00 202 SER A C 1
ATOM 1558 O O . SER A 1 202 ? -15.721 12.975 7.898 1.00 90.00 202 SER A O 1
ATOM 1560 N N . VAL A 1 203 ? -13.744 13.543 8.800 1.00 89.94 203 VAL A N 1
ATOM 1561 C CA . VAL A 1 203 ? -13.016 12.427 8.179 1.00 89.94 203 VAL A CA 1
ATOM 1562 C C . VAL A 1 203 ? -13.469 11.106 8.789 1.00 89.94 203 VAL A C 1
ATOM 1564 O O . VAL A 1 203 ? -13.229 10.831 9.968 1.00 89.94 203 VAL A O 1
ATOM 1567 N N . SER A 1 204 ? -14.094 10.269 7.965 1.00 89.12 204 SER A N 1
ATOM 1568 C CA . SER A 1 204 ? -14.482 8.911 8.343 1.00 89.12 204 SER A CA 1
ATOM 1569 C C . SER A 1 204 ? -13.241 8.082 8.671 1.00 89.12 204 SER A C 1
ATOM 1571 O O . SER A 1 204 ? -12.180 8.283 8.084 1.00 89.12 204 SER A O 1
ATOM 1573 N N . TYR A 1 205 ? -13.361 7.135 9.604 1.00 86.25 205 TYR A N 1
ATOM 1574 C CA . TYR A 1 205 ? -12.261 6.235 9.993 1.00 86.25 205 TYR A CA 1
ATOM 1575 C C . TYR A 1 205 ? -11.038 6.929 10.614 1.00 86.25 205 TYR A C 1
ATOM 1577 O O . TYR A 1 205 ? -9.967 6.325 10.712 1.00 86.25 205 TYR A O 1
ATOM 1585 N N . CYS A 1 206 ? -11.177 8.180 11.058 1.00 89.75 206 CYS A N 1
ATOM 1586 C CA . CYS A 1 206 ? -10.103 8.925 11.699 1.00 89.75 206 CYS A CA 1
A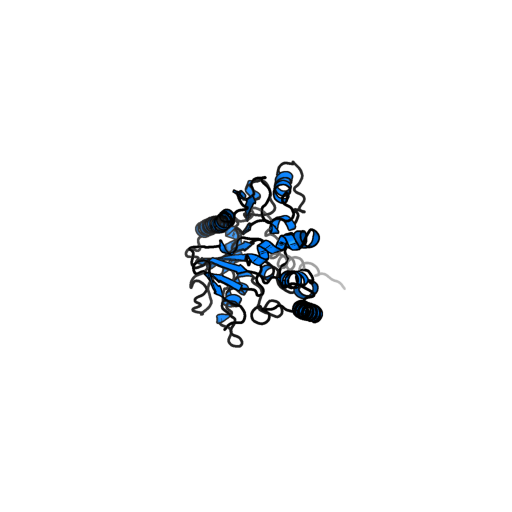TOM 1587 C C . CYS A 1 206 ? -10.369 9.142 13.193 1.00 89.75 206 CYS A C 1
ATOM 1589 O O . CYS A 1 206 ? -11.442 9.569 13.617 1.00 89.75 206 CYS A O 1
ATOM 1591 N N . SER A 1 207 ? -9.348 8.886 14.005 1.00 87.69 207 SER A N 1
ATOM 1592 C CA . SER A 1 207 ? -9.337 9.137 15.445 1.00 87.69 207 SER A CA 1
ATOM 1593 C C . SER A 1 207 ? -9.365 10.630 15.768 1.00 87.69 207 SER A C 1
ATOM 1595 O O . SER A 1 207 ? -9.764 10.995 16.873 1.00 87.69 207 SER A O 1
ATOM 1597 N N . ASP A 1 208 ? -8.966 11.495 14.832 1.00 87.50 208 ASP A N 1
ATOM 1598 C CA . ASP A 1 208 ? -9.150 12.948 14.872 1.00 87.50 208 ASP A CA 1
ATOM 1599 C C . ASP A 1 208 ? -10.042 13.381 13.690 1.00 87.50 208 ASP A C 1
ATOM 1601 O O . ASP A 1 208 ? -9.527 13.702 12.622 1.00 87.50 208 ASP A O 1
ATOM 1605 N N . PRO A 1 209 ? -11.379 13.362 13.833 1.00 85.75 209 PRO A N 1
ATOM 1606 C CA . PRO A 1 209 ? -12.294 13.572 12.705 1.00 85.75 209 PRO A CA 1
ATOM 1607 C C . PRO A 1 209 ? -12.181 14.963 12.058 1.00 85.75 209 PRO A C 1
ATOM 1609 O O . PRO A 1 209 ? -12.467 15.124 10.873 1.00 85.75 209 PRO A O 1
ATOM 1612 N N . GLU A 1 210 ? -11.705 15.963 12.805 1.00 84.19 210 GLU A N 1
ATOM 1613 C CA . GLU A 1 210 ? -11.498 17.336 12.324 1.00 84.19 210 GLU A CA 1
ATOM 1614 C C . GLU A 1 210 ? -10.152 17.530 11.608 1.00 84.19 210 GLU A C 1
ATOM 1616 O O . GLU A 1 210 ? -9.818 18.644 11.202 1.00 84.19 210 GLU A O 1
ATOM 1621 N N . ILE A 1 211 ? -9.344 16.474 11.454 1.00 80.81 211 ILE A N 1
ATOM 1622 C CA . ILE A 1 211 ? -7.975 16.580 10.936 1.00 80.81 211 ILE A CA 1
ATOM 1623 C C . ILE A 1 211 ? -7.909 17.198 9.536 1.00 80.81 211 ILE A C 1
ATOM 1625 O O . ILE A 1 211 ? -6.956 17.909 9.226 1.00 80.81 211 ILE A O 1
ATOM 1629 N N . PHE A 1 212 ? -8.932 16.968 8.709 1.00 79.69 212 PHE A N 1
ATOM 1630 C CA . PHE A 1 212 ? -9.019 17.553 7.376 1.00 79.69 212 PHE A CA 1
ATOM 1631 C C . PHE A 1 212 ? -9.314 19.053 7.427 1.00 79.69 212 PHE A C 1
ATOM 1633 O O . PHE A 1 212 ? -8.635 19.805 6.746 1.00 79.69 212 PHE A O 1
ATOM 1640 N N . ASN A 1 213 ? -10.207 19.507 8.312 1.00 76.56 213 ASN A N 1
ATOM 1641 C CA . ASN A 1 213 ? -10.451 20.938 8.527 1.00 76.56 213 ASN A CA 1
ATOM 1642 C C . ASN A 1 213 ? -9.240 21.648 9.129 1.00 76.56 213 ASN A C 1
ATOM 1644 O O . ASN A 1 213 ? -8.999 22.810 8.836 1.00 76.56 213 ASN A O 1
ATOM 1648 N N . LYS A 1 214 ? -8.454 20.965 9.968 1.00 75.12 214 LYS A N 1
ATOM 1649 C CA . LYS A 1 214 ? -7.172 21.504 10.441 1.00 75.12 214 LYS A CA 1
ATOM 1650 C C . LYS A 1 214 ? -6.219 21.652 9.262 1.00 75.12 214 LYS A C 1
ATOM 1652 O O . LYS A 1 214 ? -5.657 22.721 9.074 1.00 75.12 214 LYS A O 1
ATOM 1657 N N . PHE A 1 215 ? -6.093 20.605 8.445 1.00 70.44 215 PHE A N 1
ATOM 1658 C CA . PHE A 1 215 ? -5.259 20.600 7.246 1.00 70.44 215 PHE A CA 1
ATOM 1659 C C . PHE A 1 215 ? -5.634 21.728 6.274 1.00 70.44 215 PHE A C 1
ATOM 1661 O O . PHE A 1 215 ? -4.748 22.460 5.850 1.00 70.44 215 PHE A O 1
ATOM 1668 N N . THR A 1 216 ? -6.923 21.910 5.976 1.00 69.00 216 THR A N 1
ATOM 1669 C CA . THR A 1 216 ? -7.419 22.954 5.068 1.00 69.00 216 THR A CA 1
ATOM 1670 C C . THR A 1 216 ? -7.507 24.335 5.712 1.00 69.00 216 THR A C 1
ATOM 1672 O O . THR A 1 216 ? -7.266 25.332 5.049 1.00 69.00 216 THR A O 1
ATOM 1675 N N . GLY A 1 217 ? -7.749 24.434 7.016 1.00 59.66 217 GLY A N 1
ATOM 1676 C CA . GLY A 1 217 ? -7.751 25.699 7.754 1.00 59.66 217 GLY A CA 1
ATOM 1677 C C . GLY A 1 217 ? -6.366 26.343 7.857 1.00 59.66 217 GLY A C 1
ATOM 1678 O O . GLY A 1 217 ? -6.262 27.566 7.828 1.00 59.66 217 GLY A O 1
ATOM 1679 N N . TYR A 1 218 ? -5.291 25.542 7.888 1.00 57.25 218 TYR A N 1
ATOM 1680 C CA . TYR A 1 218 ? -3.924 26.048 7.688 1.00 57.25 218 TYR A CA 1
ATOM 1681 C C . TYR A 1 218 ? -3.708 26.635 6.281 1.00 57.25 218 TYR A C 1
ATOM 1683 O O . TYR A 1 218 ? -2.777 27.413 6.099 1.00 57.25 218 TYR A O 1
ATOM 1691 N N . MET A 1 219 ? -4.547 26.283 5.299 1.00 51.84 219 MET A N 1
ATOM 1692 C CA . MET A 1 219 ? -4.443 26.745 3.910 1.00 51.84 219 MET A CA 1
ATOM 1693 C C . MET A 1 219 ? -5.139 28.094 3.665 1.00 51.84 219 MET A C 1
ATOM 1695 O O . MET A 1 219 ? -4.772 28.784 2.720 1.00 51.84 219 MET A O 1
ATOM 1699 N N . ASP A 1 220 ? -6.103 28.486 4.509 1.00 50.44 220 ASP A N 1
ATOM 1700 C CA . ASP A 1 220 ? -6.853 29.751 4.377 1.00 50.44 220 ASP A CA 1
ATOM 1701 C C . ASP A 1 220 ? -6.198 30.943 5.098 1.00 50.44 220 ASP A C 1
ATOM 1703 O O . ASP A 1 220 ? -6.560 32.098 4.868 1.00 50.44 220 ASP A O 1
ATOM 1707 N N . SER A 1 221 ? -5.235 30.697 5.987 1.00 47.00 221 SER A N 1
ATOM 1708 C CA . SER A 1 221 ? -4.483 31.764 6.652 1.00 47.00 221 SER A CA 1
ATOM 1709 C C . SER A 1 221 ? -3.199 32.080 5.885 1.00 47.00 221 SER A C 1
ATOM 1711 O O . SER A 1 221 ? -2.443 31.157 5.607 1.00 47.00 221 SER A O 1
ATOM 1713 N N . ASP A 1 222 ? -2.893 33.367 5.654 1.00 46.59 222 ASP A N 1
ATOM 1714 C CA . ASP A 1 222 ? -1.617 33.927 5.130 1.00 46.59 222 ASP A CA 1
ATOM 1715 C C . ASP A 1 222 ? -0.354 33.550 5.956 1.00 46.59 222 ASP A C 1
ATOM 1717 O O . ASP A 1 222 ? 0.697 34.189 5.877 1.00 46.59 222 ASP A O 1
ATOM 1721 N N . TYR A 1 223 ? -0.449 32.539 6.813 1.00 41.12 223 TYR A N 1
ATOM 1722 C CA . TYR A 1 223 ? 0.647 32.005 7.592 1.00 41.12 223 TYR A CA 1
ATOM 1723 C C . TYR A 1 223 ? 1.557 31.183 6.684 1.00 41.12 223 TYR A C 1
ATOM 1725 O O . TYR A 1 223 ? 1.095 30.298 5.965 1.00 41.12 223 TYR A O 1
ATOM 1733 N N . GLU A 1 224 ? 2.865 31.452 6.752 1.00 44.25 224 GLU A N 1
ATOM 1734 C CA . GLU A 1 224 ? 3.883 30.528 6.261 1.00 44.25 224 GLU A CA 1
ATOM 1735 C C . GLU A 1 224 ? 3.491 29.126 6.724 1.00 44.25 224 GLU A C 1
ATOM 1737 O O . GLU A 1 224 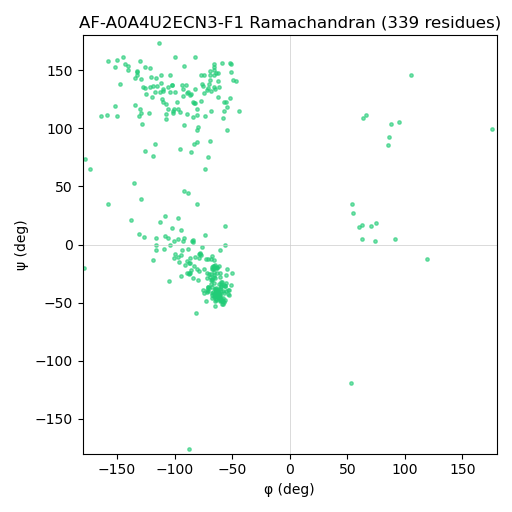? 3.391 28.892 7.931 1.00 44.25 224 GLU A O 1
ATOM 1742 N N . ALA A 1 225 ? 3.180 28.241 5.771 1.00 45.09 225 ALA A N 1
ATOM 1743 C CA . ALA A 1 225 ? 2.814 26.865 6.048 1.00 45.09 225 ALA A CA 1
ATOM 1744 C C . ALA A 1 225 ? 3.942 26.259 6.882 1.00 45.09 225 ALA A C 1
ATOM 1746 O O . ALA A 1 225 ? 4.996 25.903 6.347 1.00 45.09 225 ALA A O 1
ATOM 1747 N N . ASP A 1 226 ? 3.751 26.219 8.202 1.00 40.25 226 ASP A N 1
ATOM 1748 C CA . ASP A 1 226 ? 4.732 25.641 9.092 1.00 40.25 226 ASP A CA 1
ATOM 1749 C C . ASP A 1 226 ? 4.914 24.207 8.605 1.00 40.25 226 ASP A C 1
ATOM 1751 O O . ASP A 1 226 ? 3.956 23.443 8.470 1.00 40.25 226 ASP A O 1
ATOM 1755 N N . SER A 1 227 ? 6.153 23.852 8.277 1.00 45.91 227 SER A N 1
ATOM 1756 C CA . SER A 1 227 ? 6.554 22.540 7.753 1.00 45.91 227 SER A CA 1
ATOM 1757 C C . SER A 1 227 ? 6.160 21.351 8.653 1.00 45.91 227 SER A C 1
ATOM 1759 O O . SER A 1 227 ? 6.399 20.196 8.307 1.00 45.91 227 SER A O 1
ATOM 1761 N N . ASN A 1 228 ? 5.513 21.634 9.783 1.00 44.88 228 ASN A N 1
ATOM 1762 C CA . ASN A 1 228 ? 4.940 20.732 10.763 1.00 44.88 228 ASN A CA 1
ATOM 1763 C C . ASN A 1 228 ? 3.463 20.407 10.485 1.00 44.88 228 ASN A C 1
ATOM 1765 O O . ASN A 1 228 ? 2.647 20.397 11.410 1.00 44.88 228 ASN A O 1
ATOM 1769 N N . LEU A 1 229 ? 3.097 20.089 9.238 1.00 51.84 229 LEU A N 1
ATOM 1770 C CA . LEU A 1 229 ? 1.847 19.358 9.016 1.00 51.84 229 LEU A CA 1
ATOM 1771 C C . LEU A 1 229 ? 1.866 18.117 9.918 1.00 51.84 229 LEU A C 1
ATOM 1773 O O . LEU A 1 229 ? 2.839 17.354 9.856 1.00 51.84 229 LEU A O 1
ATOM 1777 N N . PRO A 1 230 ? 0.845 17.891 10.766 1.00 52.53 230 PRO A N 1
ATOM 1778 C CA . PRO A 1 230 ? 0.844 16.733 11.639 1.00 52.53 230 PRO A CA 1
ATOM 1779 C C . PRO A 1 230 ? 0.961 15.488 10.763 1.00 52.53 230 PRO A C 1
ATOM 1781 O O . PRO A 1 230 ? 0.064 15.203 9.972 1.00 52.53 230 PRO A O 1
ATOM 1784 N N . ILE A 1 231 ? 2.062 14.739 10.880 1.00 53.34 231 ILE A N 1
ATOM 1785 C CA . ILE A 1 231 ? 2.306 13.498 10.117 1.00 53.34 231 ILE A CA 1
ATOM 1786 C C . ILE A 1 231 ? 1.139 12.502 10.303 1.00 53.34 231 ILE A C 1
ATOM 1788 O O . ILE A 1 231 ? 0.914 11.636 9.459 1.00 53.34 231 ILE A O 1
ATOM 1792 N N . SER A 1 232 ? 0.354 12.663 11.375 1.00 54.50 232 SER A N 1
ATOM 1793 C CA . SER A 1 232 ? -0.893 11.944 11.639 1.00 54.50 232 SER A CA 1
ATOM 1794 C C . SER A 1 232 ? -1.979 12.142 10.574 1.00 54.50 232 SER A C 1
ATOM 1796 O O . SER A 1 232 ? -2.706 11.187 10.310 1.00 54.50 232 SER A O 1
ATOM 1798 N N . THR A 1 233 ? -2.056 13.312 9.921 1.00 61.09 233 THR A N 1
ATOM 1799 C CA . THR A 1 233 ? -3.001 13.605 8.817 1.00 61.09 233 THR A CA 1
ATOM 1800 C C . THR A 1 233 ? -2.897 12.558 7.702 1.00 61.09 233 THR A C 1
ATOM 1802 O O . THR A 1 233 ? -3.903 12.027 7.241 1.00 61.09 233 THR A O 1
ATOM 1805 N N . LEU A 1 234 ? -1.668 12.167 7.346 1.00 65.94 234 LEU A N 1
ATOM 1806 C CA . LEU A 1 234 ? -1.357 11.256 6.238 1.00 65.94 234 LEU A CA 1
ATOM 1807 C C . LEU A 1 234 ? -1.835 9.814 6.451 1.00 65.94 234 LEU A C 1
ATOM 1809 O O . LEU A 1 234 ? -1.748 9.014 5.522 1.00 65.94 234 LEU A O 1
ATOM 1813 N N . ASN A 1 235 ? -2.287 9.462 7.658 1.00 78.81 235 ASN A N 1
ATOM 1814 C CA . ASN A 1 235 ? -2.748 8.111 7.972 1.00 78.81 235 ASN A CA 1
ATOM 1815 C C . ASN A 1 235 ? -4.278 7.995 8.053 1.00 78.81 235 ASN A C 1
ATOM 1817 O O . ASN A 1 235 ? -4.781 6.906 8.314 1.00 78.81 235 ASN A O 1
ATOM 1821 N N . CYS A 1 236 ? -5.019 9.091 7.850 1.00 87.50 236 CYS A N 1
ATOM 1822 C CA . CYS A 1 236 ? -6.487 9.084 7.882 1.00 87.50 236 CYS A CA 1
ATOM 1823 C C . CYS A 1 236 ? -7.142 9.067 6.495 1.00 87.50 236 CYS A C 1
ATOM 1825 O O . CYS A 1 236 ? -8.342 8.842 6.396 1.00 87.50 236 CYS A O 1
ATOM 1827 N N . PHE A 1 237 ? -6.385 9.293 5.421 1.00 89.06 237 PHE A N 1
ATOM 1828 C CA . PHE A 1 237 ? -6.924 9.336 4.063 1.00 89.06 237 PHE A CA 1
ATOM 1829 C C . PHE A 1 237 ? -5.944 8.760 3.038 1.00 89.06 237 PHE A C 1
ATOM 1831 O O . PHE A 1 237 ? -4.753 8.596 3.306 1.00 89.06 237 PHE A O 1
ATOM 1838 N N . GLY A 1 238 ? -6.463 8.401 1.860 1.00 92.06 238 GLY A N 1
ATOM 1839 C CA . GLY A 1 238 ? -5.656 7.815 0.790 1.00 92.06 238 GLY A CA 1
ATOM 1840 C C . GLY A 1 238 ? -4.697 8.844 0.197 1.00 92.06 238 GLY A C 1
ATOM 1841 O O . GLY A 1 238 ? -5.072 10.003 0.022 1.00 92.06 238 GLY A O 1
ATOM 1842 N N . ARG A 1 239 ? -3.473 8.424 -0.134 1.00 90.44 239 ARG A N 1
ATOM 1843 C CA . ARG A 1 239 ? -2.440 9.290 -0.721 1.00 90.44 239 ARG A CA 1
ATOM 1844 C C . ARG A 1 239 ? -1.821 8.644 -1.950 1.00 90.44 239 ARG A C 1
ATOM 1846 O O . ARG A 1 239 ? -1.058 7.694 -1.806 1.00 90.44 239 ARG A O 1
ATOM 1853 N N . VAL A 1 240 ? -2.080 9.189 -3.132 1.00 91.50 240 VAL A N 1
ATOM 1854 C CA . VAL A 1 240 ? -1.574 8.699 -4.419 1.00 91.50 240 VAL A CA 1
ATOM 1855 C C . VAL A 1 240 ? -0.395 9.549 -4.876 1.00 91.50 240 VAL A C 1
ATOM 1857 O O . VAL A 1 240 ? -0.550 10.728 -5.203 1.00 91.50 240 VAL A O 1
ATOM 1860 N N . GLU A 1 241 ? 0.795 8.956 -4.917 1.00 85.38 241 GLU A N 1
ATOM 1861 C CA . GLU A 1 241 ? 1.977 9.648 -5.427 1.00 85.38 241 GLU A CA 1
ATOM 1862 C C . GLU A 1 241 ? 1.865 9.827 -6.953 1.00 85.38 241 GLU A C 1
ATOM 1864 O O . GLU A 1 241 ? 1.525 8.880 -7.658 1.00 85.38 241 GLU A O 1
ATOM 1869 N N . ALA A 1 242 ? 2.169 11.018 -7.487 1.00 75.00 242 ALA A N 1
ATOM 1870 C CA . ALA A 1 242 ? 2.308 11.188 -8.945 1.00 75.00 242 ALA A CA 1
ATOM 1871 C C . ALA A 1 242 ? 3.604 10.596 -9.495 1.00 75.00 242 ALA A C 1
ATOM 1873 O O . ALA A 1 242 ? 3.714 10.357 -10.695 1.00 75.00 242 ALA A O 1
ATOM 1874 N N . LYS A 1 243 ? 4.610 10.399 -8.639 1.00 77.06 243 LYS A N 1
ATOM 1875 C CA . LYS A 1 243 ? 5.908 9.865 -9.051 1.00 77.06 243 LYS A CA 1
ATOM 1876 C C . LYS A 1 243 ? 5.840 8.352 -9.143 1.00 77.06 243 LYS A C 1
ATOM 1878 O O . LYS A 1 243 ? 5.369 7.686 -8.224 1.00 77.06 243 LYS A O 1
ATOM 1883 N N . GLY A 1 244 ? 6.370 7.834 -10.242 1.00 81.50 244 GLY A N 1
ATOM 1884 C CA . GLY A 1 244 ? 6.663 6.420 -10.393 1.00 81.50 244 GLY A CA 1
ATOM 1885 C C . GLY A 1 244 ? 8.141 6.119 -10.154 1.00 81.50 244 GLY A C 1
ATOM 1886 O O . GLY A 1 244 ? 8.993 7.007 -10.215 1.00 81.50 244 GLY A O 1
ATOM 1887 N N . HIS A 1 245 ? 8.454 4.854 -9.896 1.00 87.69 245 HIS A N 1
ATOM 1888 C CA . HIS A 1 245 ? 9.811 4.325 -10.011 1.00 87.69 245 HIS A CA 1
ATOM 1889 C C . HIS A 1 245 ? 9.948 3.649 -11.374 1.00 87.69 245 HIS A C 1
ATOM 1891 O O . HIS A 1 245 ? 9.209 2.707 -11.648 1.00 87.69 245 HIS A O 1
ATOM 1897 N N . TYR A 1 246 ? 10.833 4.169 -12.226 1.00 88.00 246 TYR A N 1
ATOM 1898 C CA . TYR A 1 246 ? 11.075 3.639 -13.567 1.00 88.00 246 TYR A CA 1
ATOM 1899 C C . TYR A 1 246 ? 12.147 2.548 -13.518 1.00 88.00 246 TYR A C 1
ATOM 1901 O O . TYR A 1 246 ? 13.232 2.775 -12.982 1.00 88.00 246 TYR A O 1
ATOM 1909 N N . TYR A 1 247 ? 11.869 1.412 -14.152 1.00 88.25 247 TYR A N 1
ATOM 1910 C CA . TYR A 1 247 ? 12.808 0.314 -14.337 1.00 88.25 247 TYR A CA 1
ATOM 1911 C C . TYR A 1 247 ? 13.026 0.062 -15.827 1.00 88.25 247 TYR A C 1
ATOM 1913 O O . TYR A 1 247 ? 12.060 -0.134 -16.570 1.00 88.25 247 TYR A O 1
ATOM 1921 N N . TYR A 1 248 ? 14.287 0.052 -16.267 1.00 87.12 248 TYR A N 1
ATOM 1922 C CA . TYR A 1 248 ? 14.608 -0.475 -17.590 1.00 87.12 248 TYR A CA 1
ATOM 1923 C C . TYR A 1 248 ? 14.763 -1.990 -17.492 1.00 87.12 248 TYR A C 1
ATOM 1925 O O . TYR A 1 248 ? 15.551 -2.494 -16.687 1.00 87.12 248 TYR A O 1
ATOM 1933 N N . ASN A 1 249 ? 13.972 -2.722 -18.275 1.00 82.19 249 ASN A N 1
ATOM 1934 C CA . ASN A 1 249 ? 13.945 -4.173 -18.180 1.00 82.19 249 ASN A CA 1
ATOM 1935 C C . ASN A 1 249 ? 15.134 -4.757 -18.946 1.00 82.19 249 ASN A C 1
ATOM 1937 O O . ASN A 1 249 ? 15.130 -4.860 -20.172 1.00 82.19 249 ASN A O 1
ATOM 1941 N N . ASN A 1 250 ? 16.182 -5.086 -18.195 1.00 78.81 250 ASN A N 1
ATOM 1942 C CA . ASN A 1 250 ? 17.410 -5.702 -18.683 1.00 78.81 250 ASN A CA 1
ATOM 1943 C C . ASN A 1 250 ? 17.649 -7.107 -18.114 1.00 78.81 250 ASN A C 1
ATOM 1945 O O . ASN A 1 250 ? 18.708 -7.681 -18.367 1.00 78.81 250 ASN A O 1
ATOM 1949 N N . ALA A 1 251 ? 16.696 -7.660 -17.360 1.00 72.44 251 ALA A N 1
ATOM 1950 C CA . ALA A 1 251 ? 16.817 -9.013 -16.841 1.00 72.44 251 ALA A CA 1
ATOM 1951 C C . ALA A 1 251 ? 16.533 -10.039 -17.947 1.00 72.44 251 ALA A C 1
ATOM 1953 O O . ALA A 1 251 ? 15.697 -9.830 -18.824 1.00 72.44 251 ALA A O 1
ATOM 1954 N N . ALA A 1 252 ? 17.228 -11.175 -17.897 1.00 58.28 252 ALA A N 1
ATOM 1955 C CA . ALA A 1 252 ? 17.012 -12.279 -18.833 1.00 58.28 252 ALA A CA 1
ATOM 1956 C C . ALA A 1 252 ? 15.765 -13.123 -18.495 1.00 58.28 252 ALA A C 1
ATOM 1958 O O . ALA A 1 252 ? 15.428 -14.031 -19.254 1.00 58.28 252 ALA A O 1
ATOM 1959 N N . GLY A 1 253 ? 15.125 -12.859 -17.350 1.00 57.22 253 GLY A N 1
ATOM 1960 C CA . GLY A 1 253 ? 14.011 -13.636 -16.820 1.00 57.22 253 GLY A CA 1
ATOM 1961 C C . GLY A 1 253 ? 12.680 -13.375 -17.527 1.00 57.22 253 GLY A C 1
ATOM 1962 O O . GLY A 1 253 ? 12.290 -12.244 -17.793 1.00 57.22 253 GLY A O 1
ATOM 1963 N N . ASP A 1 254 ? 11.948 -14.452 -17.766 1.00 51.72 254 ASP A N 1
ATOM 1964 C CA . ASP A 1 254 ? 10.590 -14.545 -18.299 1.00 51.72 254 ASP A CA 1
ATOM 1965 C C . ASP A 1 254 ? 9.532 -14.489 -17.177 1.00 51.72 254 ASP A C 1
ATOM 1967 O O . ASP A 1 254 ? 8.577 -15.267 -17.130 1.00 51.72 254 ASP A O 1
ATOM 1971 N N . GLY A 1 255 ? 9.721 -13.564 -16.230 1.00 57.22 255 GLY A N 1
ATOM 1972 C CA . GLY A 1 255 ? 8.864 -13.428 -15.054 1.00 57.22 255 GLY A CA 1
ATOM 1973 C C . GLY A 1 255 ? 7.417 -13.076 -15.415 1.00 57.22 255 GLY A C 1
ATOM 1974 O O . GLY A 1 255 ? 7.150 -12.081 -16.077 1.00 57.22 255 GLY A O 1
ATOM 1975 N N . THR A 1 256 ? 6.448 -13.851 -14.921 1.00 64.81 256 THR A N 1
ATOM 1976 C CA . THR A 1 256 ? 5.008 -13.627 -15.170 1.00 64.81 256 THR A CA 1
ATOM 1977 C C . THR A 1 256 ? 4.396 -12.493 -14.340 1.00 64.81 256 THR A C 1
ATOM 1979 O O . THR A 1 256 ? 3.232 -12.145 -14.536 1.00 64.81 256 THR A O 1
ATOM 1982 N N . LEU A 1 257 ? 5.144 -11.953 -13.373 1.00 73.56 257 LEU A N 1
ATOM 1983 C CA . LEU A 1 257 ? 4.669 -10.944 -12.416 1.00 73.56 257 LEU A CA 1
ATOM 1984 C C . LEU A 1 257 ? 4.814 -9.507 -12.924 1.00 73.56 257 LEU A C 1
ATOM 1986 O O . LEU A 1 257 ? 4.096 -8.620 -12.460 1.00 73.56 257 LEU A O 1
ATOM 1990 N N . ILE A 1 258 ? 5.740 -9.281 -13.856 1.00 80.81 258 ILE A N 1
ATOM 1991 C CA . ILE A 1 258 ? 6.077 -7.965 -14.397 1.00 80.81 258 ILE A CA 1
ATOM 1992 C C . ILE A 1 258 ? 6.075 -7.997 -15.934 1.00 80.81 258 ILE A C 1
ATOM 1994 O O . ILE A 1 258 ? 6.206 -9.065 -16.527 1.00 80.81 258 ILE A O 1
ATOM 1998 N N . PRO A 1 259 ? 5.910 -6.850 -16.609 1.00 81.38 259 PRO A N 1
ATOM 1999 C CA . PRO A 1 259 ? 5.981 -6.787 -18.065 1.00 81.38 259 PRO A CA 1
ATOM 2000 C C . PRO A 1 259 ? 7.370 -7.148 -18.618 1.00 81.38 259 PRO A C 1
ATOM 2002 O O . PRO A 1 259 ? 8.387 -6.758 -18.053 1.00 81.38 259 PRO A O 1
ATOM 2005 N N . ASN A 1 260 ? 7.410 -7.763 -19.806 1.00 80.31 260 ASN A N 1
ATOM 2006 C CA . ASN A 1 260 ? 8.645 -8.009 -20.578 1.00 80.31 260 ASN A CA 1
ATOM 2007 C C . ASN A 1 260 ? 9.235 -6.738 -21.235 1.00 80.31 260 ASN A C 1
ATOM 2009 O O . ASN A 1 260 ? 10.129 -6.821 -22.074 1.00 80.31 260 ASN A O 1
ATOM 2013 N N . SER A 1 261 ? 8.699 -5.564 -20.909 1.00 85.06 261 SER A N 1
ATOM 2014 C CA . SER A 1 261 ? 9.150 -4.247 -21.364 1.00 85.06 261 SER A CA 1
ATOM 2015 C C . SER A 1 261 ? 9.705 -3.453 -20.184 1.00 85.06 261 SER A C 1
ATOM 2017 O O . SER A 1 261 ? 9.532 -3.861 -19.036 1.00 85.06 261 SER A O 1
ATOM 2019 N N . ASP A 1 262 ? 10.287 -2.279 -20.447 1.00 88.00 262 ASP A N 1
ATOM 2020 C CA . ASP A 1 262 ? 10.463 -1.257 -19.408 1.00 88.00 262 ASP A CA 1
ATOM 2021 C C . ASP A 1 262 ? 9.119 -1.019 -18.695 1.00 88.00 262 ASP A C 1
ATOM 2023 O O . ASP A 1 262 ? 8.042 -1.168 -19.292 1.00 88.00 262 ASP A O 1
ATOM 2027 N N . PHE A 1 263 ? 9.166 -0.681 -17.410 1.00 90.62 263 PHE A N 1
ATOM 2028 C CA . PHE A 1 263 ? 7.957 -0.495 -16.617 1.00 90.62 263 PHE A CA 1
ATOM 2029 C C . PHE A 1 263 ? 8.140 0.537 -15.507 1.00 90.62 263 PHE A C 1
ATOM 2031 O O . PHE A 1 263 ? 9.246 0.841 -15.064 1.00 90.62 263 PHE A O 1
ATOM 2038 N N . ILE A 1 264 ? 7.019 1.074 -15.037 1.00 90.25 264 ILE A N 1
ATOM 2039 C CA . ILE A 1 264 ? 6.951 2.020 -13.929 1.00 90.25 264 ILE A CA 1
ATOM 2040 C C . ILE A 1 264 ? 6.113 1.421 -12.805 1.00 90.25 264 ILE A C 1
ATOM 2042 O O . ILE A 1 264 ? 5.023 0.906 -13.043 1.00 90.25 264 ILE A O 1
ATOM 2046 N N . ILE A 1 265 ? 6.579 1.553 -11.566 1.00 92.56 265 ILE A N 1
ATOM 2047 C CA . ILE A 1 265 ? 5.771 1.270 -10.378 1.00 92.56 265 ILE A CA 1
ATOM 2048 C C . ILE A 1 265 ? 5.252 2.576 -9.796 1.00 92.56 265 ILE A C 1
ATOM 2050 O O . ILE A 1 265 ? 6.032 3.408 -9.331 1.00 92.56 265 ILE A O 1
ATOM 2054 N N . MET A 1 266 ? 3.930 2.736 -9.785 1.00 92.12 266 MET A N 1
ATOM 2055 C CA . MET A 1 266 ? 3.247 3.812 -9.064 1.00 92.12 266 MET A CA 1
ATOM 2056 C C . MET A 1 266 ? 2.611 3.274 -7.791 1.00 92.12 266 MET A C 1
ATOM 2058 O O . MET A 1 266 ? 2.134 2.139 -7.766 1.00 92.12 266 MET A O 1
ATOM 2062 N N . LYS A 1 267 ? 2.581 4.097 -6.740 1.00 92.94 267 LYS A N 1
ATOM 2063 C CA . LYS A 1 267 ? 2.065 3.699 -5.429 1.00 92.94 267 LYS A CA 1
ATOM 2064 C C . LYS A 1 267 ? 1.104 4.716 -4.835 1.00 92.94 267 LYS A C 1
ATOM 2066 O O . LYS A 1 267 ? 1.241 5.927 -4.999 1.00 92.94 267 LYS A O 1
ATOM 2071 N N . ALA A 1 268 ? 0.173 4.189 -4.061 1.00 93.94 268 ALA A N 1
ATOM 2072 C CA . ALA A 1 268 ? -0.688 4.921 -3.168 1.00 93.94 268 ALA A CA 1
ATOM 2073 C C . ALA A 1 268 ? -0.609 4.311 -1.767 1.00 93.94 268 ALA A C 1
ATOM 2075 O O . ALA A 1 268 ? -0.650 3.093 -1.594 1.00 93.94 268 ALA A O 1
ATOM 2076 N N . TYR A 1 269 ? -0.499 5.166 -0.757 1.00 92.00 269 TYR A N 1
ATOM 2077 C CA . TYR A 1 269 ? -0.579 4.754 0.638 1.00 92.00 269 TYR A CA 1
ATOM 2078 C C . TYR A 1 269 ? -2.035 4.751 1.046 1.00 92.00 269 TYR A C 1
ATOM 2080 O O . TYR A 1 269 ? -2.754 5.733 0.843 1.00 92.00 269 TYR A O 1
ATOM 2088 N N . ILE A 1 270 ? -2.440 3.629 1.617 1.00 93.44 270 ILE A N 1
ATOM 2089 C CA . ILE A 1 270 ? -3.798 3.399 2.070 1.00 93.44 270 ILE A CA 1
ATOM 2090 C C . ILE A 1 270 ? -3.765 3.389 3.603 1.00 93.44 270 ILE A C 1
ATOM 2092 O O . ILE A 1 270 ? -2.880 2.750 4.181 1.00 93.44 270 ILE A O 1
ATOM 2096 N N . PRO A 1 271 ? -4.672 4.106 4.284 1.00 91.81 271 PRO A N 1
ATOM 2097 C CA . PRO A 1 271 ? -4.832 4.006 5.729 1.00 91.81 271 PRO A CA 1
ATOM 2098 C C . PRO A 1 271 ? -5.009 2.564 6.210 1.00 91.81 271 PRO A C 1
ATOM 2100 O O . PRO A 1 271 ? -5.471 1.692 5.470 1.00 91.81 271 PRO A O 1
ATOM 2103 N N . THR A 1 272 ? -4.682 2.304 7.477 1.00 90.19 272 THR A N 1
ATOM 2104 C CA . THR A 1 272 ? -4.994 1.000 8.081 1.00 90.19 272 THR A CA 1
ATOM 2105 C C . THR A 1 272 ? -6.504 0.777 8.150 1.00 90.19 272 THR A C 1
ATOM 2107 O O . THR A 1 272 ? -6.988 -0.302 7.819 1.00 90.19 272 THR A O 1
ATOM 2110 N N . LEU A 1 273 ? -7.251 1.806 8.566 1.00 90.69 273 LEU A N 1
ATOM 2111 C CA . LEU A 1 273 ? -8.711 1.770 8.622 1.00 90.69 273 LEU A CA 1
ATOM 2112 C C . LEU A 1 273 ? -9.287 2.149 7.258 1.00 90.69 273 LEU A C 1
ATOM 2114 O O . LEU A 1 273 ? -9.661 3.293 7.017 1.00 90.69 273 LEU A O 1
ATOM 2118 N N . PHE A 1 274 ? -9.295 1.181 6.350 1.00 91.88 274 PHE A N 1
ATOM 2119 C CA . PHE A 1 274 ? -9.763 1.339 4.979 1.00 91.88 274 PHE A CA 1
ATOM 2120 C C . PHE A 1 274 ? -10.663 0.158 4.588 1.00 91.88 274 PHE A C 1
ATOM 2122 O O . PHE A 1 274 ? -10.344 -0.967 4.972 1.00 91.88 274 PHE A O 1
ATOM 2129 N N . PRO A 1 275 ? -11.740 0.363 3.802 1.00 91.00 275 PRO A N 1
ATOM 2130 C CA . PRO A 1 275 ? -12.609 -0.714 3.319 1.00 91.00 275 PRO A CA 1
ATOM 2131 C C . PRO A 1 275 ? -11.920 -1.586 2.258 1.00 91.00 275 PRO A C 1
ATOM 2133 O O . PRO A 1 275 ? -12.208 -1.502 1.064 1.00 91.00 275 PRO A O 1
ATOM 2136 N N . ILE A 1 276 ? -10.997 -2.443 2.703 1.00 88.19 276 ILE A N 1
ATOM 2137 C CA . ILE A 1 276 ? -10.169 -3.306 1.845 1.00 88.19 276 ILE A CA 1
ATOM 2138 C C . ILE A 1 276 ? -11.036 -4.257 1.015 1.00 88.19 276 ILE A C 1
ATOM 2140 O O . ILE A 1 276 ? -10.772 -4.428 -0.170 1.00 88.19 276 ILE A O 1
ATOM 2144 N N . ASP A 1 277 ? -12.120 -4.788 1.581 1.00 87.69 277 ASP A N 1
ATOM 2145 C CA . ASP A 1 277 ? -13.046 -5.690 0.878 1.00 87.69 277 ASP A CA 1
ATOM 2146 C C . ASP A 1 277 ? -13.758 -5.021 -0.312 1.00 87.69 277 ASP A C 1
ATOM 2148 O O . ASP A 1 277 ? -14.281 -5.688 -1.204 1.00 87.69 277 ASP A O 1
ATOM 2152 N N . SER A 1 278 ? -13.783 -3.685 -0.342 1.00 91.62 278 SER A N 1
ATOM 2153 C CA . SER A 1 278 ? -14.342 -2.898 -1.443 1.00 91.62 278 SER A CA 1
ATOM 2154 C C . SER A 1 278 ? -13.300 -2.486 -2.487 1.00 91.62 278 SER A C 1
ATOM 2156 O O . SER A 1 278 ? -13.671 -1.908 -3.515 1.00 91.62 278 SER A O 1
ATOM 2158 N N . LEU A 1 279 ? -12.017 -2.783 -2.249 1.00 92.38 279 LEU A N 1
ATOM 2159 C CA . LEU A 1 279 ? -10.907 -2.444 -3.129 1.00 92.38 279 LEU A CA 1
ATOM 2160 C C . LEU A 1 279 ? -10.824 -3.437 -4.294 1.00 92.38 279 LEU A C 1
ATOM 2162 O O . LEU A 1 279 ? -10.318 -4.551 -4.174 1.00 92.38 279 LEU A O 1
ATOM 2166 N N . VAL A 1 280 ? -11.319 -3.010 -5.450 1.00 93.31 280 VAL A N 1
ATOM 2167 C CA . VAL A 1 280 ? -11.342 -3.805 -6.683 1.00 93.31 280 VAL A CA 1
ATOM 2168 C C . VAL A 1 280 ? -10.837 -2.968 -7.851 1.00 93.31 280 VAL A C 1
ATOM 2170 O O . VAL A 1 280 ? -11.039 -1.752 -7.887 1.00 93.31 280 VAL A O 1
ATOM 2173 N N . SER A 1 281 ? -10.191 -3.616 -8.815 1.00 94.44 281 SER A N 1
ATOM 2174 C CA . SER A 1 281 ? -9.733 -2.977 -10.048 1.00 94.44 281 SER A CA 1
ATOM 2175 C C . SER A 1 281 ? -9.793 -3.965 -11.198 1.00 94.44 281 SER A C 1
ATOM 2177 O O . SER A 1 281 ? -9.367 -5.100 -11.038 1.00 94.44 281 SER A O 1
ATOM 2179 N N . ASP A 1 282 ? -10.249 -3.526 -12.366 1.00 93.00 282 ASP A N 1
ATOM 2180 C CA . ASP A 1 282 ? -10.245 -4.356 -13.576 1.00 93.00 282 ASP A CA 1
ATOM 2181 C C . ASP A 1 282 ? -8.847 -4.441 -14.218 1.00 93.00 282 ASP A C 1
ATOM 2183 O O . ASP A 1 282 ? -8.628 -5.214 -15.151 1.00 93.00 282 ASP A O 1
ATOM 2187 N N . ASN A 1 283 ? -7.877 -3.654 -13.735 1.00 91.88 283 ASN A N 1
ATOM 2188 C CA . ASN A 1 283 ? -6.515 -3.678 -14.251 1.00 91.88 283 ASN A CA 1
ATOM 2189 C C . ASN A 1 283 ? -5.758 -4.909 -13.704 1.00 91.88 283 ASN A C 1
ATOM 2191 O O . ASN A 1 283 ? -5.635 -5.067 -12.484 1.00 91.88 283 ASN A O 1
ATOM 2195 N N . PRO A 1 284 ? -5.205 -5.779 -14.572 1.00 90.62 284 PRO A N 1
ATOM 2196 C CA . PRO A 1 284 ? -4.492 -6.978 -14.138 1.00 90.62 284 PRO A CA 1
ATOM 2197 C C . PRO A 1 284 ? -3.203 -6.688 -13.362 1.00 90.62 284 PRO A C 1
ATOM 2199 O O . PRO A 1 284 ? -2.731 -7.575 -12.657 1.00 90.62 284 PRO A O 1
ATOM 2202 N N . ASN A 1 285 ? -2.662 -5.474 -13.461 1.00 92.00 285 ASN A N 1
ATOM 2203 C CA . ASN A 1 285 ? -1.394 -5.083 -12.852 1.00 92.00 285 ASN A CA 1
ATOM 2204 C C . ASN A 1 285 ? -1.566 -4.255 -11.571 1.00 92.00 285 ASN A C 1
ATOM 2206 O O . ASN A 1 285 ? -0.605 -3.629 -11.116 1.00 92.00 285 ASN A O 1
ATOM 2210 N N . ASP A 1 286 ? -2.780 -4.231 -11.015 1.00 95.06 286 ASP A N 1
ATOM 2211 C CA . ASP A 1 286 ? -3.070 -3.602 -9.732 1.00 95.06 286 ASP A CA 1
ATOM 2212 C C . ASP A 1 286 ? -2.974 -4.595 -8.586 1.00 95.06 286 ASP A C 1
ATOM 2214 O O . ASP A 1 286 ? -3.631 -5.643 -8.566 1.00 95.06 286 ASP A O 1
ATOM 2218 N N . TYR A 1 287 ? -2.193 -4.205 -7.588 1.00 96.56 287 TYR A N 1
ATOM 2219 C CA . TYR A 1 287 ? -1.887 -5.017 -6.431 1.00 96.56 287 TYR A CA 1
ATOM 2220 C C . TYR A 1 287 ? -2.056 -4.208 -5.153 1.00 96.56 287 TYR A C 1
ATOM 2222 O O . TYR A 1 287 ? -1.754 -3.016 -5.092 1.00 96.56 287 TYR A O 1
ATOM 2230 N N . PHE A 1 288 ? -2.497 -4.874 -4.097 1.00 97.00 288 PHE A N 1
ATOM 2231 C CA . PHE A 1 288 ? -2.609 -4.291 -2.773 1.00 97.00 288 PHE A CA 1
ATOM 2232 C C . PHE A 1 288 ? -1.782 -5.087 -1.773 1.00 97.00 288 PHE A C 1
ATOM 2234 O O . PHE A 1 288 ? -2.091 -6.237 -1.468 1.00 97.00 288 PHE A O 1
ATOM 2241 N N . TYR A 1 289 ? -0.728 -4.469 -1.256 1.00 96.12 289 TYR A N 1
ATOM 2242 C CA . TYR A 1 289 ? 0.000 -4.965 -0.099 1.00 96.12 289 TYR A CA 1
ATOM 2243 C C . TYR A 1 289 ? -0.754 -4.573 1.175 1.00 96.12 289 TYR A C 1
ATOM 2245 O O . TYR A 1 289 ? -0.873 -3.385 1.489 1.00 96.12 289 TYR A O 1
ATOM 2253 N N . GLN A 1 290 ? -1.227 -5.575 1.918 1.00 93.94 290 GLN A N 1
ATOM 2254 C CA . GLN A 1 290 ? -1.771 -5.395 3.262 1.00 93.94 290 GLN A CA 1
ATOM 2255 C C . GLN A 1 290 ? -0.684 -5.724 4.286 1.00 93.94 290 GLN A C 1
ATOM 2257 O O . GLN A 1 290 ? -0.148 -6.837 4.302 1.00 93.94 290 GLN A O 1
ATOM 2262 N N . THR A 1 291 ? -0.372 -4.766 5.160 1.00 89.88 291 THR A N 1
ATOM 2263 C CA . THR A 1 291 ? 0.596 -4.982 6.240 1.00 89.88 291 THR A CA 1
ATOM 2264 C C . THR A 1 291 ? 0.043 -5.950 7.286 1.00 89.88 291 THR A C 1
ATOM 2266 O O . THR A 1 291 ? -1.159 -5.982 7.558 1.00 89.88 291 THR A O 1
ATOM 2269 N N . ALA A 1 292 ? 0.932 -6.705 7.935 1.00 86.75 292 ALA A N 1
ATOM 2270 C CA . ALA A 1 292 ? 0.558 -7.425 9.145 1.00 86.75 292 ALA A CA 1
ATOM 2271 C C . ALA A 1 292 ? 0.228 -6.438 10.266 1.00 86.75 292 ALA A C 1
ATOM 2273 O O . ALA A 1 292 ? 0.896 -5.411 10.419 1.00 86.75 292 ALA A O 1
ATOM 2274 N N . GLN A 1 293 ? -0.736 -6.803 11.105 1.00 82.75 293 GLN A N 1
ATOM 2275 C CA . GLN A 1 293 ? -1.190 -6.019 12.244 1.00 82.75 293 GLN A CA 1
ATOM 2276 C C . GLN A 1 293 ? -0.032 -5.671 13.182 1.00 82.75 293 GLN A C 1
ATOM 2278 O O . GLN A 1 293 ? 0.093 -4.543 13.643 1.00 82.75 293 GLN A O 1
ATOM 2283 N N . SER A 1 294 ? 0.880 -6.623 13.394 1.00 77.75 294 SER A N 1
ATOM 2284 C CA . SER A 1 294 ? 2.049 -6.465 14.251 1.00 77.75 294 SER A CA 1
ATOM 2285 C C . SER A 1 294 ? 3.049 -5.442 13.721 1.00 77.75 294 SER A C 1
ATOM 2287 O O . SER A 1 294 ? 3.870 -4.973 14.501 1.00 77.75 294 SER A O 1
ATOM 2289 N N . TYR A 1 295 ? 3.012 -5.106 12.426 1.00 80.88 295 TYR A N 1
ATOM 2290 C CA . TYR A 1 295 ? 3.960 -4.179 11.794 1.00 80.88 295 TYR A CA 1
ATOM 2291 C C . TYR A 1 295 ? 3.435 -2.760 11.675 1.00 80.88 295 TYR A C 1
ATOM 2293 O O . TYR A 1 295 ? 4.218 -1.871 11.349 1.00 80.88 295 TYR A O 1
ATOM 2301 N N . ILE A 1 296 ? 2.144 -2.550 11.934 1.00 82.38 296 ILE A N 1
ATOM 2302 C CA . ILE A 1 296 ? 1.477 -1.276 11.696 1.00 82.38 296 ILE A CA 1
ATOM 2303 C C . ILE A 1 296 ? 2.206 -0.140 12.425 1.00 82.38 296 ILE A C 1
ATOM 2305 O O . ILE A 1 296 ? 2.366 -0.134 13.651 1.00 82.38 296 ILE A O 1
ATOM 2309 N N . GLU A 1 297 ? 2.613 0.857 11.642 1.00 79.50 297 GLU A N 1
ATOM 2310 C CA . GLU A 1 297 ? 3.129 2.136 12.122 1.00 79.50 297 GLU A CA 1
ATOM 2311 C C . GLU A 1 297 ? 2.217 3.263 11.625 1.00 79.50 297 GLU A C 1
ATOM 2313 O O . GLU A 1 297 ? 2.518 3.983 10.666 1.00 79.50 297 GLU A O 1
ATOM 2318 N N . ASP A 1 298 ? 1.066 3.363 12.292 1.00 82.50 298 ASP A N 1
ATOM 2319 C CA . ASP A 1 298 ? -0.044 4.244 11.945 1.00 82.50 298 ASP A CA 1
ATOM 2320 C C . ASP A 1 298 ? -0.483 5.057 13.179 1.00 82.50 298 ASP A C 1
ATOM 2322 O O . ASP A 1 298 ? -0.978 4.513 14.171 1.00 82.50 298 ASP A O 1
ATOM 2326 N N . GLU A 1 299 ? -0.277 6.377 13.126 1.00 81.00 299 GLU A N 1
ATOM 2327 C CA . GLU A 1 299 ? -0.650 7.300 14.208 1.00 81.00 299 GLU A CA 1
ATOM 2328 C C . GLU A 1 299 ? -2.167 7.385 14.422 1.00 81.00 299 GLU A C 1
ATOM 2330 O O . GLU A 1 299 ? -2.608 7.643 15.540 1.00 81.00 299 GLU A O 1
ATOM 2335 N N . ASN A 1 300 ? -2.975 7.123 13.391 1.00 87.06 300 ASN A N 1
ATOM 2336 C CA . ASN A 1 300 ? -4.425 7.081 13.528 1.00 87.06 300 ASN A CA 1
ATOM 2337 C C . ASN A 1 300 ? -4.845 5.909 14.432 1.00 87.06 300 ASN A C 1
ATOM 2339 O O . ASN A 1 300 ? -5.621 6.084 15.371 1.00 87.06 300 ASN A O 1
ATOM 2343 N N . ILE A 1 301 ? -4.251 4.729 14.220 1.00 87.00 301 ILE A N 1
ATOM 2344 C CA . ILE A 1 301 ? -4.466 3.554 15.081 1.00 87.00 301 ILE A CA 1
ATOM 2345 C C . ILE A 1 301 ? -4.003 3.829 16.512 1.00 87.00 301 ILE A C 1
ATOM 2347 O O . ILE A 1 301 ? -4.732 3.526 17.456 1.00 87.00 301 ILE A O 1
ATOM 2351 N N . LYS A 1 302 ? -2.828 4.450 16.694 1.00 83.00 302 LYS A N 1
ATOM 2352 C CA . LYS A 1 302 ? -2.355 4.863 18.028 1.00 83.00 302 LYS A CA 1
ATOM 2353 C C . LYS A 1 302 ? -3.343 5.813 18.710 1.00 83.00 302 LYS A C 1
ATOM 2355 O O . LYS A 1 302 ? -3.595 5.663 19.903 1.00 83.00 302 LYS A O 1
ATOM 2360 N N . GLY A 1 303 ? -3.940 6.740 17.959 1.00 83.00 303 GLY A N 1
ATOM 2361 C CA . GLY A 1 303 ? -4.987 7.637 18.445 1.00 83.00 303 GLY A CA 1
ATOM 2362 C C . GLY A 1 303 ? -6.199 6.889 19.006 1.00 83.00 303 GLY A C 1
ATOM 2363 O O . GLY A 1 303 ? -6.642 7.196 20.113 1.00 83.00 303 GLY A O 1
ATOM 2364 N N . TYR A 1 304 ? -6.693 5.865 18.303 1.00 86.44 304 TYR A N 1
ATOM 2365 C CA . TYR A 1 304 ? -7.761 5.000 18.821 1.00 86.44 304 TYR A CA 1
ATOM 2366 C C . TYR A 1 304 ? -7.327 4.214 20.060 1.00 86.44 304 TYR A C 1
ATOM 2368 O O . TYR A 1 304 ? -8.063 4.188 21.039 1.00 86.44 304 TYR A O 1
ATOM 2376 N N . LEU A 1 305 ? -6.123 3.631 20.064 1.00 83.00 305 LEU A N 1
ATOM 2377 C CA . LEU A 1 305 ? -5.615 2.862 21.208 1.00 83.00 305 LEU A CA 1
ATOM 2378 C C . LEU A 1 305 ? -5.514 3.693 22.495 1.00 83.00 305 LEU A C 1
ATOM 2380 O O . LEU A 1 305 ? -5.784 3.173 23.575 1.00 83.00 305 LEU A O 1
ATOM 2384 N N . ILE A 1 306 ? -5.140 4.972 22.385 1.00 83.62 306 ILE A N 1
ATOM 2385 C CA . ILE A 1 306 ? -5.062 5.899 23.524 1.00 83.62 306 ILE A CA 1
ATOM 2386 C C . ILE A 1 306 ? -6.460 6.293 24.020 1.00 83.62 306 ILE A C 1
ATOM 2388 O O . ILE A 1 306 ? -6.657 6.435 25.226 1.00 83.62 306 ILE A O 1
ATOM 2392 N N . LYS A 1 307 ? -7.415 6.505 23.106 1.00 83.88 307 LYS A N 1
ATOM 2393 C CA . LYS A 1 307 ? -8.766 6.986 23.435 1.00 83.88 307 LYS A CA 1
ATOM 2394 C C . LYS A 1 307 ? -9.679 5.863 23.925 1.00 83.88 307 LYS A C 1
ATOM 2396 O O . LYS A 1 307 ? -10.205 5.941 25.030 1.00 83.88 307 LYS A O 1
ATOM 2401 N N . ASP A 1 308 ? -9.875 4.845 23.094 1.00 84.44 308 ASP A N 1
ATOM 2402 C CA . ASP A 1 308 ? -10.667 3.653 23.382 1.00 84.44 308 ASP A CA 1
ATOM 2403 C C . ASP A 1 308 ? -10.344 2.547 22.367 1.00 84.44 308 ASP A C 1
ATOM 2405 O O . ASP A 1 308 ? -10.731 2.606 21.198 1.00 84.44 308 ASP A O 1
ATOM 2409 N N . ILE A 1 309 ? -9.688 1.486 22.841 1.00 84.00 309 ILE A N 1
ATOM 2410 C CA . ILE A 1 309 ? -9.384 0.304 22.032 1.00 84.00 309 ILE A CA 1
ATOM 2411 C C . ILE A 1 309 ? -10.643 -0.315 21.415 1.00 84.00 309 ILE A C 1
ATOM 2413 O O . ILE A 1 309 ? -10.578 -0.766 20.279 1.00 84.00 309 ILE A O 1
ATOM 2417 N N . ASN A 1 310 ? -11.795 -0.318 22.099 1.00 87.75 310 ASN A N 1
ATOM 2418 C CA . ASN A 1 310 ? -12.997 -0.999 21.603 1.00 87.75 310 ASN A CA 1
ATOM 2419 C C . ASN A 1 310 ? -13.564 -0.359 20.334 1.00 87.75 310 ASN A C 1
ATOM 2421 O O . ASN A 1 310 ? -14.230 -1.043 19.559 1.00 87.75 310 ASN A O 1
ATOM 2425 N N . SER A 1 311 ? -13.227 0.902 20.069 1.00 87.75 311 SER A N 1
ATOM 2426 C CA . SER A 1 311 ? -13.547 1.584 18.816 1.00 87.75 311 SER A CA 1
ATOM 2427 C C . SER A 1 311 ? -12.906 0.916 17.587 1.00 87.75 311 SER A C 1
ATOM 2429 O O . SER A 1 311 ? -13.377 1.114 16.472 1.00 87.75 311 SER A O 1
ATOM 2431 N N . LEU A 1 312 ? -11.871 0.080 17.767 1.00 89.12 312 LEU A N 1
ATOM 2432 C CA . LEU A 1 312 ? -11.251 -0.696 16.684 1.00 89.12 312 LEU A CA 1
ATOM 2433 C C . LEU A 1 312 ? -11.935 -2.043 16.410 1.00 89.12 312 LEU A C 1
ATOM 2435 O O . LEU A 1 312 ? -11.647 -2.687 15.400 1.00 89.12 312 LEU A O 1
ATOM 2439 N N . LYS A 1 313 ? -12.839 -2.485 17.292 1.00 89.25 313 LYS A N 1
ATOM 2440 C CA . LYS A 1 313 ? -13.483 -3.800 17.204 1.00 89.25 313 LYS A CA 1
ATOM 2441 C C . LYS A 1 313 ? -14.307 -3.996 15.920 1.00 89.25 313 LYS A C 1
ATOM 2443 O O . LYS A 1 313 ? -14.148 -5.055 15.317 1.00 89.25 313 LYS A O 1
ATOM 2448 N N . PRO A 1 314 ? -15.105 -3.021 15.442 1.00 88.44 314 PRO A N 1
ATOM 2449 C CA . PRO A 1 314 ? -15.845 -3.189 14.190 1.00 88.44 314 PRO A CA 1
ATOM 2450 C C . PRO A 1 314 ? -14.921 -3.428 12.987 1.00 88.44 314 PRO A C 1
ATOM 2452 O O . PRO A 1 314 ? -15.161 -4.331 12.195 1.00 88.44 314 PRO A O 1
ATOM 2455 N N . TYR A 1 315 ? -13.811 -2.690 12.894 1.00 88.81 315 TYR A N 1
ATOM 2456 C CA . TYR A 1 315 ? -12.831 -2.846 11.810 1.00 88.81 315 TYR A CA 1
ATOM 2457 C C . TYR A 1 315 ? -12.077 -4.178 11.887 1.00 88.81 315 TYR A C 1
ATOM 2459 O O . TYR A 1 315 ? -11.747 -4.778 10.866 1.00 88.81 315 TYR A O 1
ATOM 2467 N N . TRP A 1 316 ? -11.814 -4.663 13.105 1.00 87.25 316 TRP A N 1
ATOM 2468 C CA . TRP A 1 316 ? -11.279 -6.005 13.327 1.00 87.25 316 TRP A CA 1
ATOM 2469 C C . TRP A 1 316 ? -12.222 -7.088 12.803 1.00 87.25 316 TRP A C 1
ATOM 2471 O O . TRP A 1 316 ? -11.794 -7.981 12.076 1.00 87.25 316 TRP A O 1
ATOM 2481 N N . GLU A 1 317 ? -13.505 -6.997 13.148 1.00 86.88 317 GLU A N 1
ATOM 2482 C CA . GLU A 1 317 ? -14.532 -7.950 12.716 1.00 86.88 317 GLU A CA 1
ATOM 2483 C C . GLU A 1 317 ? -14.763 -7.909 11.197 1.00 86.88 317 GLU A C 1
ATOM 2485 O O . GLU A 1 317 ? -15.093 -8.934 10.605 1.00 86.88 317 GLU A O 1
ATOM 2490 N N . GLN A 1 318 ? -14.511 -6.760 10.564 1.00 85.88 318 GLN A N 1
ATOM 2491 C CA . GLN A 1 318 ? -14.526 -6.566 9.110 1.00 85.88 318 GLN A CA 1
ATOM 2492 C C . GLN A 1 318 ? -13.208 -6.958 8.415 1.00 85.88 318 GLN A C 1
ATOM 2494 O O . GLN A 1 318 ? -13.065 -6.752 7.217 1.00 85.88 318 GLN A O 1
ATOM 2499 N N . GLY A 1 319 ? -12.217 -7.503 9.129 1.00 83.94 319 GLY A N 1
ATOM 2500 C CA . GLY A 1 319 ? -10.992 -8.019 8.505 1.00 83.94 319 GLY A CA 1
ATOM 2501 C C . GLY A 1 319 ? -10.000 -6.955 8.018 1.00 83.94 319 GLY A C 1
ATOM 2502 O O . GLY A 1 319 ? -9.102 -7.264 7.232 1.00 83.94 319 GLY A O 1
ATOM 2503 N N . TYR A 1 320 ? -10.095 -5.712 8.505 1.00 88.25 320 TYR A N 1
ATOM 2504 C CA . TYR A 1 320 ? -9.187 -4.628 8.087 1.00 88.25 320 TYR A CA 1
ATOM 2505 C C . TYR A 1 320 ? -7.742 -4.865 8.561 1.00 88.25 320 TYR A C 1
ATOM 2507 O O . TYR A 1 320 ? -6.784 -4.325 8.001 1.00 88.25 320 TYR A O 1
ATOM 2515 N N . PHE A 1 321 ? -7.570 -5.728 9.563 1.00 87.25 321 PHE A N 1
ATOM 2516 C CA . PHE A 1 321 ? -6.283 -6.143 10.103 1.00 87.25 321 PHE A CA 1
ATOM 2517 C C . PHE A 1 321 ? -5.932 -7.548 9.620 1.00 87.25 321 PHE A C 1
ATOM 2519 O O . PHE A 1 321 ? -6.737 -8.472 9.721 1.00 87.25 321 PHE A O 1
ATOM 2526 N N . SER A 1 322 ? -4.705 -7.718 9.127 1.00 86.50 322 SER A N 1
ATOM 2527 C CA . SER A 1 322 ? -4.194 -9.021 8.701 1.00 86.50 322 SER A CA 1
ATOM 2528 C C . SER A 1 322 ? -3.195 -9.565 9.724 1.00 86.50 322 SER A C 1
ATOM 2530 O O . SER A 1 322 ? -2.317 -8.817 10.151 1.00 86.50 322 SER A O 1
ATOM 2532 N N . PRO A 1 323 ? -3.247 -10.850 10.112 1.00 80.56 323 PRO A N 1
ATOM 2533 C CA . PRO A 1 323 ? -2.256 -11.427 11.023 1.00 80.56 323 PRO A CA 1
ATOM 2534 C C . PRO A 1 323 ? -0.865 -11.541 10.382 1.00 80.56 323 PRO A C 1
ATOM 2536 O O . PRO A 1 323 ? 0.139 -11.403 11.073 1.00 80.56 323 PRO A O 1
ATOM 2539 N N . THR A 1 324 ? -0.810 -11.739 9.064 1.00 86.06 324 THR A N 1
ATOM 2540 C CA . THR A 1 324 ? 0.417 -11.863 8.264 1.00 86.06 324 THR A CA 1
ATOM 2541 C C . THR A 1 324 ? 0.393 -10.859 7.113 1.00 86.06 324 THR A C 1
ATOM 2543 O O . THR A 1 324 ? -0.698 -10.501 6.652 1.00 86.06 324 THR A O 1
ATOM 2546 N N . PRO A 1 325 ? 1.548 -10.401 6.599 1.00 90.81 325 PRO A N 1
ATOM 2547 C CA . PRO A 1 325 ? 1.554 -9.581 5.399 1.00 90.81 325 PRO A CA 1
ATOM 2548 C C . PRO A 1 325 ? 1.063 -10.415 4.208 1.00 90.81 325 PRO A C 1
ATOM 2550 O O . PRO A 1 325 ? 1.206 -11.642 4.193 1.00 90.81 325 PRO A O 1
ATOM 2553 N N . LYS A 1 326 ? 0.475 -9.761 3.207 1.00 93.38 326 LYS A N 1
ATOM 2554 C CA . LYS A 1 326 ? 0.047 -10.406 1.955 1.00 93.38 326 LYS A CA 1
ATOM 2555 C C . LYS A 1 326 ? -0.075 -9.390 0.825 1.00 93.38 326 LYS A C 1
ATOM 2557 O O . LYS A 1 326 ? -0.258 -8.202 1.087 1.00 93.38 326 LYS A O 1
ATOM 2562 N N . ILE A 1 327 ? -0.003 -9.867 -0.414 1.00 95.75 327 ILE A N 1
ATOM 2563 C CA . ILE A 1 327 ? -0.311 -9.075 -1.608 1.00 95.75 327 ILE A CA 1
ATOM 2564 C C . ILE A 1 327 ? -1.577 -9.636 -2.246 1.00 95.75 327 ILE A C 1
ATOM 2566 O O . ILE A 1 327 ? -1.701 -10.841 -2.429 1.00 95.75 327 ILE A O 1
ATOM 2570 N N . ILE A 1 328 ? -2.527 -8.770 -2.574 1.00 95.44 328 ILE A N 1
ATOM 2571 C CA . ILE A 1 328 ? -3.788 -9.127 -3.222 1.00 95.44 328 ILE A CA 1
ATOM 2572 C C . ILE A 1 328 ? -3.759 -8.579 -4.644 1.00 95.44 328 ILE A C 1
ATOM 2574 O O . ILE A 1 328 ? -3.558 -7.380 -4.834 1.00 95.44 328 ILE A O 1
ATOM 2578 N N . LYS A 1 329 ? -3.975 -9.432 -5.644 1.00 95.00 329 LYS A N 1
ATOM 2579 C CA . LYS A 1 329 ? -4.153 -9.011 -7.036 1.00 95.00 329 LYS A CA 1
ATOM 2580 C C . LYS A 1 329 ? -5.589 -8.533 -7.228 1.00 95.00 329 LYS A C 1
ATOM 2582 O O . LYS A 1 329 ? -6.518 -9.335 -7.187 1.00 95.00 329 LYS A O 1
ATOM 2587 N N . LEU A 1 330 ? -5.795 -7.236 -7.445 1.00 95.19 330 LEU A N 1
ATOM 2588 C CA . LEU A 1 330 ? -7.129 -6.628 -7.333 1.00 95.19 330 LEU A CA 1
ATOM 2589 C C . LEU A 1 330 ? -8.128 -7.072 -8.412 1.00 95.19 330 LEU A C 1
ATOM 2591 O O . LEU A 1 330 ? -9.333 -7.071 -8.159 1.00 95.19 330 LEU A O 1
ATOM 2595 N N . SER A 1 331 ? -7.637 -7.490 -9.577 1.00 93.69 331 SER A N 1
ATOM 2596 C CA . SER A 1 331 ? -8.459 -7.991 -10.692 1.00 93.69 331 SER A CA 1
ATOM 2597 C C . SER A 1 331 ? -9.066 -9.366 -10.462 1.00 93.69 331 SER A C 1
ATOM 2599 O O . SER A 1 331 ? -10.127 -9.672 -10.999 1.00 93.69 331 SER A O 1
ATOM 2601 N N . THR A 1 332 ? -8.409 -10.204 -9.666 1.00 93.69 332 THR A N 1
ATOM 2602 C CA . THR A 1 332 ? -8.822 -11.597 -9.430 1.00 93.69 332 THR A CA 1
ATOM 2603 C C . THR A 1 332 ? -9.143 -11.876 -7.969 1.00 93.69 332 THR A C 1
ATOM 2605 O O . THR A 1 332 ? -9.719 -12.916 -7.665 1.00 93.69 332 THR A O 1
ATOM 2608 N N . GLN A 1 333 ? -8.771 -10.959 -7.070 1.00 93.69 333 GLN A N 1
ATOM 2609 C CA . GLN A 1 333 ? -8.795 -11.125 -5.615 1.00 93.69 333 GLN A CA 1
ATOM 2610 C C . GLN A 1 333 ? -7.915 -12.287 -5.119 1.00 93.69 333 GLN A C 1
ATOM 2612 O O . GLN A 1 333 ? -8.007 -12.714 -3.966 1.00 93.69 333 GLN A O 1
ATOM 2617 N N . GLU A 1 334 ? -7.017 -12.785 -5.972 1.00 93.50 334 GLU A N 1
ATOM 2618 C CA . GLU A 1 334 ? -6.028 -13.785 -5.598 1.00 93.50 334 GLU A CA 1
ATOM 2619 C C . GLU A 1 334 ? -5.040 -13.203 -4.582 1.00 93.50 334 GLU A C 1
ATOM 2621 O O . GLU A 1 334 ? -4.550 -12.081 -4.729 1.00 93.50 334 GLU A O 1
ATOM 2626 N N . THR A 1 335 ? -4.741 -13.978 -3.539 1.00 94.00 335 THR A N 1
ATOM 2627 C CA . THR A 1 335 ? -3.779 -13.595 -2.503 1.00 94.00 335 THR A CA 1
ATOM 2628 C C . THR A 1 335 ? -2.446 -14.296 -2.728 1.00 94.00 335 THR A C 1
ATOM 2630 O O . THR A 1 335 ? -2.343 -15.508 -2.546 1.00 94.00 335 THR A O 1
ATOM 2633 N N . LEU A 1 336 ? -1.411 -13.511 -3.013 1.00 93.19 336 LEU A N 1
ATOM 2634 C CA . LEU A 1 336 ? -0.016 -13.928 -3.004 1.00 93.19 336 LEU A CA 1
ATOM 2635 C C . LEU A 1 336 ? 0.509 -13.859 -1.565 1.00 93.19 336 LEU A C 1
ATOM 2637 O O . LEU A 1 336 ? 0.464 -12.809 -0.909 1.00 93.19 336 LEU A O 1
ATOM 2641 N N . LYS A 1 337 ? 0.981 -14.995 -1.051 1.00 91.69 337 LYS A N 1
ATOM 2642 C CA . LYS A 1 337 ? 1.450 -15.125 0.331 1.00 91.69 337 LYS A CA 1
ATOM 2643 C C . LYS A 1 337 ? 2.970 -15.117 0.390 1.00 91.69 337 LYS A C 1
ATOM 2645 O O . LYS A 1 337 ? 3.627 -15.798 -0.388 1.00 91.69 337 LYS A O 1
ATOM 2650 N N . PHE A 1 338 ? 3.505 -14.398 1.370 1.00 90.44 338 PHE A N 1
ATOM 2651 C CA . PHE A 1 338 ? 4.918 -14.484 1.724 1.00 90.44 338 PHE A CA 1
ATOM 2652 C C . PHE A 1 338 ? 5.223 -15.848 2.356 1.00 90.44 338 PHE A C 1
ATOM 2654 O O . PHE A 1 338 ? 4.380 -16.422 3.051 1.00 90.44 338 PHE A O 1
ATOM 2661 N N . GLY A 1 339 ? 6.424 -16.370 2.109 1.00 82.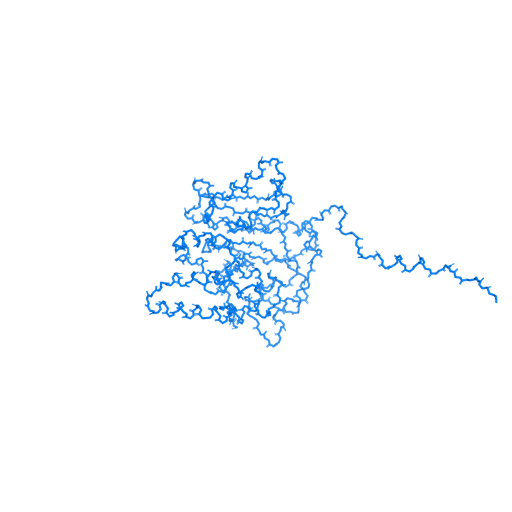69 339 GLY A N 1
ATOM 2662 C CA . GLY A 1 339 ? 6.905 -17.640 2.660 1.00 82.69 339 GLY A CA 1
ATOM 2663 C C . GLY A 1 339 ? 6.285 -18.899 2.039 1.00 82.69 339 GLY A C 1
ATOM 2664 O O . GLY A 1 339 ? 6.596 -20.003 2.487 1.00 82.69 339 GLY A O 1
ATOM 2665 N N . GLN A 1 340 ? 5.425 -18.764 1.023 1.00 75.00 340 GLN A N 1
ATOM 2666 C CA . GLN A 1 340 ? 4.943 -19.886 0.211 1.00 75.00 340 GLN A CA 1
ATOM 2667 C C . GLN A 1 340 ? 5.726 -19.940 -1.109 1.00 75.00 340 GLN A C 1
ATOM 2669 O O . GLN A 1 340 ? 5.894 -18.908 -1.756 1.00 75.00 340 GLN A O 1
ATOM 2674 N N . GLN A 1 341 ? 6.230 -21.130 -1.460 1.00 60.97 341 GLN A N 1
ATOM 2675 C CA . GLN A 1 341 ? 7.044 -21.399 -2.656 1.00 60.97 341 GLN A CA 1
ATOM 2676 C C . GLN A 1 341 ? 6.292 -22.216 -3.698 1.00 60.97 341 GLN A C 1
ATOM 2678 O O . GLN A 1 341 ? 5.509 -23.104 -3.280 1.00 60.97 341 GLN A O 1
#

Mean predicted aligned error: 11.27 Å

Radius of gyration: 24.16 Å; Cα contacts (8 Å, |Δi|>4): 554; chains: 1; bounding box: 97×55×56 Å

Solvent-accessible surface area (backbone atoms only — not comparable to full-atom values): 19447 Å² total; per-residue (Å²): 138,83,90,90,89,77,90,89,88,82,80,77,73,69,69,76,75,60,80,84,69,88,77,97,80,76,81,75,84,65,52,72,41,53,57,24,62,77,58,50,38,65,34,53,88,56,47,46,84,77,44,85,92,56,81,64,18,73,31,44,40,53,48,33,59,77,58,75,48,75,70,50,79,63,47,20,43,46,86,30,46,87,49,63,62,42,72,67,53,48,51,49,51,50,48,35,52,52,28,41,76,67,68,76,35,54,73,67,60,42,58,50,68,48,46,82,67,54,83,52,52,71,76,35,55,72,68,63,21,39,27,33,40,35,35,62,40,73,50,93,62,92,48,62,70,60,46,38,53,48,37,54,52,50,35,54,50,54,50,49,38,53,46,56,12,43,64,71,36,92,66,29,75,46,70,50,75,51,40,44,52,87,66,73,38,88,85,46,84,64,31,38,36,42,38,37,18,23,93,87,70,30,36,38,75,32,66,58,33,60,46,59,56,54,59,52,53,55,60,76,44,96,55,78,74,64,91,73,65,62,74,51,55,68,35,43,27,34,38,30,40,46,58,43,50,30,30,45,63,71,51,92,69,89,54,90,90,57,66,99,42,30,34,30,43,35,44,24,45,39,27,66,72,44,58,60,93,50,52,56,40,89,48,82,47,30,35,34,38,42,28,16,47,74,45,56,74,46,57,32,58,51,43,31,58,72,74,42,56,72,77,49,48,67,48,52,76,69,54,50,58,31,85,43,46,36,30,30,35,32,52,76,66,46,72,37,44,45,57,49,124

pLDDT: mean 75.69, std 18.54, range [28.53, 97.0]

Sequence (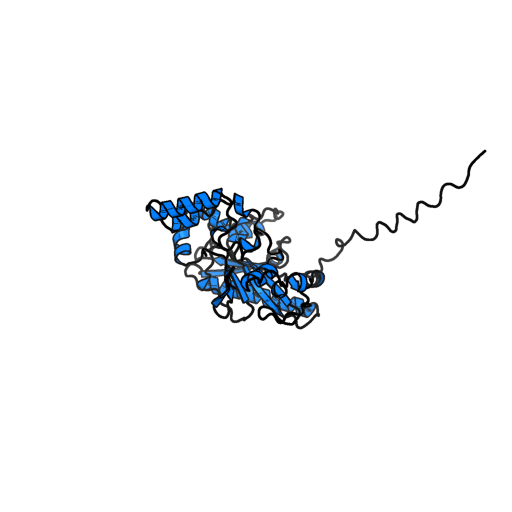341 aa):
MKTKSLIIFSTLSTALALSGCTSMFTGTFGTTTERTMLNAEPFEDYDLASETDYKHSDAMQLAYLVSRKAPTKSNDLDRNVDGYTNVSVRATQAANVAAVATTTLNPFQAAFNVIGLQGSLSKMIYHYKRNILFRVIPVDSKDETDIAATLLKNQNELTTIIEKAYLKSNDVVKVERFVPVEVGLSTFIDTSYVVPLNDEGSVSYCSDPEIFNKFTGYMDSDYEADSNLPISTLNCFGRVEAKGHYYYNNAAGDGTLIPNSDFIIMKAYIPTLFPIDSLVSDNPNDYFYQTAQSYIEDENIKGYLIKDINSLKPYWEQGYFSPTPKIIKLSTQETLKFGQQ

Nearest PDB structures (foldseek):
  7y8v-assembly1_E  TM=2.499E-01  e=1.605E+00  Bacillus thermotolerans
  2cb2-assembly1_A  TM=2.202E-01  e=2.413E+00  Acidianus ambivalens
  7y8x-assembly1_E  TM=2.525E-01  e=3.228E+00  Bacillus thermotolerans
  6qne-assembly1_A  TM=2.155E-01  e=3.228E+00  Acidianus ambivalens
  6qo0-assembly1_D  TM=2.183E-01  e=5.143E+00  Acidianus ambivalens

Foldseek 3Di:
DDDDDDDDDPPPPVVVVPPPDDDPPDDDPDALLVVQLVQADACVLLPQCPDDPDRFFLFLSVQCVVQVDDLDDQNVCLVAQLGQDDPVLVVLLVVLVVCCVVVNDPPLRSLCVLVPPCPRCPPHGPSQQFKKKKFKFFDPDPDSVVVLVVLVVVLVVVLVLQQQQLVVDPQFDDKDKDDCVVLPNPPAPGKIWIFGAGPVRFGPLFLHRCLVVVVVVCSPDPDDSPPCSPPLSLQRTKIWRSHWNWYAHPDPDPDPLHDPGTITMTMMTHHLQTSVVSRADLDQRIKMKQHASSSHPHVRQVSCVVVPSVVCVVVVVSVSHDNGIWMARRNVRDIGHRNDD

Secondary structure (DSSP, 8-state):
------SSSSSSSSSSSSSSSS-S-SS----HHHHHHHT-EEGGGG-GGG-SS----HHHHHHHHHHT--S-GGG-TTT-TT----HHHHHHHHHHHHHHHTTSS-HHHHHHTTTT-GGGTTTS-GGGGSEEEEEEEE-----HHHHHHHHHHHHHHHHHHHHHHHHTSTT-SEEEEE-GGGGT-TTSTT-EEEEEE-TTS-BTT-SSTTHHHHHHHHHHS-S---S---GGGGGSSEEEEEEEEEEE-------TTS-SS-EEEEEEEE-SSS-GGG---S-TTEEEEEPBGGG---HHHHHHHHH-GGGGHHHHHTT-SBSS-EEEETTTTEEEETT--